Protein AF-A0A7C5MGK4-F1 (afdb_mo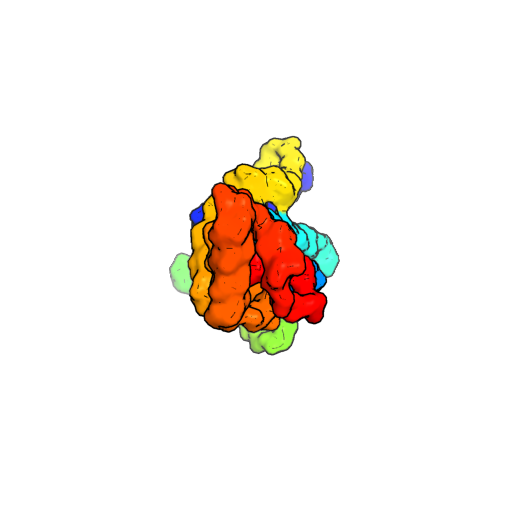nomer_lite)

Sequence (233 aa):
MAVRRGAQTQTEAYWRREFRVHPEDIEAIYDLMLEDGRPRTLAELACQIIARHCRREAQARRPEQGVIYRPREHYAVGQLVIFPALDYAVGEVVGERPGQNPRYGPFTVISVRFEGQEAREFAADLKVPHPLNDSPDEIACEEGEELSPEELCRRYGDAVHEPLRAALLRTPDFVCFGDEWFLRGLLPEVHVGHLNLAEAVIDVAGHPLTTAEILQQVELATESKPGARVFAL

Foldseek 3Di:
DDQQQDFLLLDPCCLQPVDADDVVLVVVVQVVCVVVVFWDFLLRSLLVSSQVLVVLRVVLPDPVQFDEDDLQADDDAQGWYFYVVVVRFIWGFHDKDWDADPVFGIWIWTFTDGVPDGTDIDTHNGPDDDVRNVSCSPPGPPPDDRDDSVRSSVVRVVSSSVSVVVVQVVDPQWDDDDRIIHGPVLAFDDDPVLVVQLVVVCVVVVHDDQLVVSLVRRPTDPVHDPNNSSVND

Secondary structure (DSSP, 8-state):
---PPPPGGGSHHIIIII----HHHHHHHHHHHHHH-S-EEHHHHHHHHHHHHHHHHHHHTSTTS-EEP-TTS---TT-EEEEGGGTTEEEEEEEEEEEEETTTEEEEEEEEEETTSPPEEEEES--S--TTTSSGGGS---S--PPPHHHHHHHHHHHHHHHHHHHHHT-TTEEEETTEEEEGGGSPP--HHHHHHHHHHHHHHTS---HHHHHHHS---TTS-HHHHHHT-

pLDDT: mean 80.41, std 13.76, range [27.7, 94.44]

Radius of gyration: 25.02 Å; chains: 1; bounding box: 56×41×76 Å

Structure (mmCIF, N/CA/C/O backbone):
data_AF-A0A7C5MGK4-F1
#
_entry.id   AF-A0A7C5MGK4-F1
#
loop_
_atom_site.group_PDB
_atom_site.id
_atom_site.type_symbol
_atom_site.label_atom_id
_atom_site.label_alt_id
_atom_site.label_comp_id
_atom_site.label_asym_id
_atom_site.label_entity_id
_atom_site.label_seq_id
_atom_site.pdbx_PDB_ins_code
_atom_site.Cartn_x
_atom_site.Cartn_y
_atom_site.Cartn_z
_atom_site.occupancy
_atom_site.B_iso_or_equiv
_atom_site.auth_seq_id
_atom_site.auth_comp_id
_atom_site.auth_asym_id
_atom_site.auth_atom_id
_atom_site.pdbx_PDB_model_num
ATOM 1 N N . MET A 1 1 ? 28.585 15.695 -19.055 1.00 31.16 1 MET A N 1
ATOM 2 C CA . MET A 1 1 ? 27.498 15.999 -18.102 1.00 31.16 1 MET A CA 1
ATOM 3 C C . MET A 1 1 ? 26.737 14.711 -17.857 1.00 31.16 1 MET A C 1
ATOM 5 O O . MET A 1 1 ? 26.304 14.102 -18.824 1.00 31.16 1 MET A O 1
ATOM 9 N N . ALA A 1 2 ? 26.696 14.230 -16.615 1.00 27.70 2 ALA A N 1
ATOM 10 C CA . ALA A 1 2 ? 25.999 12.994 -16.274 1.00 27.70 2 ALA A CA 1
ATOM 11 C C . ALA A 1 2 ? 24.502 13.299 -16.141 1.00 27.70 2 ALA A C 1
ATOM 13 O O . ALA A 1 2 ? 24.103 14.016 -15.227 1.00 27.70 2 ALA A O 1
ATOM 14 N N . VAL A 1 3 ? 23.696 12.790 -17.071 1.00 30.34 3 VAL A N 1
ATOM 15 C CA . VAL A 1 3 ? 22.234 12.807 -16.965 1.00 30.34 3 VAL A CA 1
ATOM 16 C C . VAL A 1 3 ? 21.871 11.913 -15.779 1.00 30.34 3 VAL A C 1
ATOM 18 O O . VAL A 1 3 ? 22.093 10.701 -15.822 1.00 30.34 3 VAL A O 1
ATOM 21 N N . ARG A 1 4 ? 21.397 12.509 -14.681 1.00 42.53 4 ARG A N 1
ATOM 22 C CA . ARG A 1 4 ? 20.797 11.747 -13.582 1.00 42.53 4 ARG A CA 1
ATOM 23 C C . ARG A 1 4 ? 19.463 11.201 -14.090 1.00 42.53 4 ARG A C 1
ATOM 25 O O . ARG A 1 4 ? 18.664 11.947 -14.639 1.00 42.53 4 ARG A O 1
ATOM 32 N N . ARG A 1 5 ? 19.279 9.887 -13.973 1.00 49.75 5 ARG A N 1
ATOM 33 C CA . ARG A 1 5 ? 18.060 9.173 -14.381 1.00 49.75 5 ARG A CA 1
ATOM 34 C C . ARG A 1 5 ? 16.948 9.547 -13.391 1.00 49.75 5 ARG A C 1
ATOM 36 O O . ARG A 1 5 ? 17.110 9.252 -12.210 1.00 49.75 5 ARG A O 1
ATOM 43 N N . GLY A 1 6 ? 15.863 10.191 -13.824 1.00 57.31 6 GLY A N 1
ATOM 44 C CA . GLY A 1 6 ? 14.777 10.647 -12.933 1.00 57.31 6 GLY A CA 1
ATOM 45 C C . GLY A 1 6 ? 13.916 9.492 -12.410 1.00 57.31 6 GLY A C 1
ATOM 46 O O . GLY A 1 6 ? 13.785 8.491 -13.107 1.00 57.31 6 GLY A O 1
ATOM 47 N N . ALA A 1 7 ? 13.413 9.566 -11.170 1.00 69.06 7 ALA A N 1
ATOM 48 C CA . ALA A 1 7 ? 12.562 8.537 -10.548 1.00 69.06 7 ALA A CA 1
ATOM 49 C C . ALA A 1 7 ? 11.118 8.548 -11.068 1.00 69.06 7 ALA A C 1
ATOM 51 O O . ALA A 1 7 ? 10.497 9.603 -11.138 1.00 69.06 7 ALA A O 1
ATOM 52 N N . GLN A 1 8 ? 10.565 7.385 -11.428 1.00 74.50 8 GLN A N 1
ATOM 53 C CA . GLN A 1 8 ? 9.182 7.246 -11.902 1.00 74.50 8 GLN A CA 1
ATOM 54 C C . GLN A 1 8 ? 8.204 7.702 -10.821 1.00 74.50 8 GLN A C 1
ATOM 56 O O . GLN A 1 8 ? 7.257 8.436 -11.111 1.00 74.50 8 GLN A O 1
ATOM 61 N N . THR A 1 9 ? 8.510 7.385 -9.560 1.00 79.38 9 THR A N 1
ATOM 62 C CA . THR A 1 9 ? 7.786 7.865 -8.373 1.00 79.38 9 THR A CA 1
ATOM 63 C C . THR A 1 9 ? 7.835 9.384 -8.182 1.00 79.38 9 THR A C 1
ATOM 65 O O . THR A 1 9 ? 7.031 9.921 -7.425 1.00 79.38 9 THR A O 1
ATOM 68 N N . GLN A 1 10 ? 8.709 10.108 -8.886 1.00 80.00 10 GLN A N 1
ATOM 69 C CA . GLN A 1 10 ? 8.751 11.577 -8.861 1.00 80.00 10 GLN A CA 1
ATOM 70 C C . GLN A 1 10 ? 7.786 12.208 -9.874 1.00 80.00 10 GLN A C 1
ATOM 72 O O . GLN A 1 10 ? 7.559 13.418 -9.850 1.00 80.00 10 GLN A O 1
ATOM 77 N N . THR A 1 11 ? 7.183 11.405 -10.755 1.00 76.50 11 THR A N 1
ATOM 78 C CA . THR A 1 11 ? 6.275 11.899 -11.791 1.00 76.50 11 THR A CA 1
ATOM 79 C C . THR A 1 11 ? 4.815 11.848 -11.348 1.00 76.50 11 THR A C 1
ATOM 81 O O . THR A 1 11 ? 4.345 10.885 -10.744 1.00 76.50 11 THR A O 1
ATOM 84 N N . GLU A 1 12 ? 4.053 12.876 -11.715 1.00 79.56 12 GLU A N 1
ATOM 85 C CA . GLU A 1 12 ? 2.603 12.901 -11.497 1.00 79.56 12 GLU A CA 1
ATOM 86 C C . GLU A 1 12 ? 1.878 11.808 -12.300 1.00 79.56 12 GLU A C 1
ATOM 88 O O . GLU A 1 12 ? 0.890 11.233 -11.837 1.00 79.56 12 GLU A O 1
ATOM 93 N N . ALA A 1 13 ? 2.371 11.508 -13.508 1.00 78.75 13 ALA A N 1
ATOM 94 C CA . ALA A 1 13 ? 1.785 10.506 -14.393 1.00 78.75 13 ALA A CA 1
ATOM 95 C C . ALA A 1 13 ? 1.752 9.119 -13.740 1.00 78.75 13 ALA A C 1
ATOM 97 O O . ALA A 1 13 ? 0.721 8.444 -13.815 1.00 78.75 13 ALA A O 1
ATOM 98 N N . TYR A 1 14 ? 2.829 8.749 -13.040 1.00 82.31 14 TYR A N 1
ATOM 99 C CA . TYR A 1 14 ? 2.906 7.497 -12.305 1.00 82.31 14 TYR A CA 1
ATOM 100 C C . TYR A 1 14 ? 1.762 7.382 -11.291 1.00 82.31 14 TYR A C 1
ATOM 102 O O . TYR A 1 14 ? 0.913 6.504 -11.418 1.00 82.31 14 TYR A O 1
ATOM 110 N N . TRP A 1 15 ? 1.645 8.330 -10.356 1.00 86.31 15 TRP A N 1
ATOM 111 C CA . TRP A 1 15 ? 0.635 8.269 -9.291 1.00 86.31 15 TRP A CA 1
ATOM 112 C C . TRP A 1 15 ? -0.805 8.418 -9.779 1.00 86.31 15 TRP A C 1
ATOM 114 O O . TRP A 1 15 ? -1.709 7.797 -9.226 1.00 86.31 15 TRP A O 1
ATOM 124 N N . ARG A 1 16 ? -1.048 9.234 -10.813 1.00 81.44 16 ARG A N 1
ATOM 125 C CA . ARG A 1 16 ? -2.416 9.507 -11.284 1.00 81.44 16 ARG A CA 1
ATOM 126 C C . ARG A 1 16 ? -2.941 8.518 -12.315 1.00 81.44 16 ARG A C 1
ATOM 128 O O . ARG A 1 16 ? -4.156 8.390 -12.446 1.00 81.44 16 ARG A O 1
ATOM 135 N N . ARG A 1 17 ? -2.074 7.894 -13.116 1.00 77.12 17 ARG A N 1
ATOM 136 C CA . ARG A 1 17 ? -2.502 7.085 -14.274 1.00 77.12 17 ARG A CA 1
ATOM 137 C C . ARG A 1 17 ? -2.051 5.638 -14.172 1.00 77.12 17 ARG A C 1
ATOM 139 O O . ARG A 1 17 ? -2.848 4.733 -14.437 1.00 77.12 17 ARG A O 1
ATOM 146 N N . GLU A 1 18 ? -0.799 5.429 -13.792 1.00 80.75 18 GLU A N 1
ATOM 147 C CA . GLU A 1 18 ? -0.143 4.121 -13.858 1.00 80.75 18 GLU A CA 1
ATOM 148 C C . GLU A 1 18 ? -0.259 3.344 -12.550 1.00 80.75 18 GLU A C 1
ATOM 150 O O . GLU A 1 18 ? -0.357 2.121 -12.586 1.00 80.75 18 GLU A O 1
ATOM 155 N N . PHE A 1 19 ? -0.333 4.043 -11.415 1.00 85.75 19 PHE A N 1
ATOM 156 C CA . PHE A 1 19 ? -0.383 3.436 -10.096 1.00 85.75 19 PHE A CA 1
ATOM 157 C C . PHE A 1 19 ? -1.551 2.456 -9.980 1.00 85.75 19 PHE A C 1
ATOM 159 O O . PHE A 1 19 ? -2.712 2.753 -10.299 1.00 85.75 19 PHE A O 1
ATOM 166 N N . ARG A 1 20 ? -1.219 1.257 -9.517 1.00 86.06 20 ARG A N 1
ATOM 167 C CA . ARG A 1 20 ? -2.145 0.192 -9.158 1.00 86.06 20 ARG A CA 1
ATOM 168 C C . ARG A 1 20 ? -1.684 -0.365 -7.823 1.00 86.06 20 ARG A C 1
ATOM 170 O O . ARG A 1 20 ? -0.492 -0.424 -7.555 1.00 86.06 20 ARG A O 1
ATOM 177 N N . VAL A 1 21 ? -2.640 -0.766 -6.997 1.00 88.88 21 VAL A N 1
ATOM 178 C CA . VAL A 1 21 ? -2.333 -1.418 -5.725 1.00 88.88 21 VAL A CA 1
ATOM 179 C C . VAL A 1 21 ? -1.967 -2.866 -6.011 1.00 88.88 21 VAL A C 1
ATOM 181 O O . VAL A 1 21 ? -2.780 -3.601 -6.584 1.00 88.88 21 VAL A O 1
ATOM 184 N N . HIS A 1 22 ? -0.759 -3.264 -5.621 1.00 87.81 22 HIS A N 1
ATOM 185 C CA . HIS A 1 22 ? -0.290 -4.639 -5.756 1.00 87.81 22 HIS A CA 1
ATOM 186 C C . HIS A 1 22 ? -0.662 -5.463 -4.511 1.00 87.81 22 HIS A C 1
ATOM 188 O O . HIS A 1 22 ? -0.844 -4.898 -3.432 1.00 87.81 22 HIS A O 1
ATOM 194 N N . PRO A 1 23 ? -0.774 -6.800 -4.613 1.00 87.50 23 PRO A N 1
ATOM 195 C CA . PRO A 1 23 ? -0.999 -7.657 -3.444 1.00 87.50 23 PRO A CA 1
ATOM 196 C C . PRO A 1 23 ? 0.030 -7.431 -2.324 1.00 87.50 23 PRO A C 1
ATOM 198 O O . PRO A 1 23 ? -0.339 -7.346 -1.160 1.00 87.50 23 PRO A O 1
ATOM 201 N N . GLU A 1 24 ? 1.290 -7.201 -2.692 1.00 88.12 24 GLU A N 1
ATOM 202 C CA . GLU A 1 24 ? 2.396 -6.884 -1.775 1.00 88.12 24 GLU A CA 1
ATOM 203 C C . GLU A 1 24 ? 2.185 -5.583 -0.984 1.00 88.12 24 GLU A C 1
ATOM 205 O O . GLU A 1 24 ? 2.724 -5.423 0.111 1.00 88.12 24 GLU A O 1
ATOM 210 N N . ASP A 1 25 ? 1.431 -4.627 -1.539 1.00 91.31 25 ASP A N 1
ATOM 211 C CA . ASP A 1 25 ? 1.065 -3.395 -0.838 1.00 91.31 25 ASP A CA 1
ATOM 212 C C . ASP A 1 25 ? 0.023 -3.689 0.249 1.00 91.31 25 ASP A C 1
ATOM 214 O O . ASP A 1 25 ? 0.101 -3.140 1.347 1.00 91.31 25 ASP A O 1
ATOM 218 N N . ILE A 1 26 ? -0.927 -4.588 -0.031 1.00 93.44 26 ILE A N 1
ATOM 219 C CA . ILE A 1 26 ? -1.939 -5.031 0.937 1.00 93.44 26 ILE A CA 1
ATOM 220 C C . ILE A 1 26 ? -1.301 -5.851 2.058 1.00 93.44 26 ILE A C 1
ATOM 222 O O . ILE A 1 26 ? -1.601 -5.602 3.223 1.00 93.44 26 ILE A O 1
ATOM 226 N N . GLU A 1 27 ? -0.395 -6.771 1.726 1.00 92.56 27 GLU A N 1
ATOM 227 C CA . GLU A 1 27 ? 0.382 -7.533 2.711 1.00 92.56 27 GLU A CA 1
ATOM 228 C C . GLU A 1 27 ? 1.208 -6.601 3.602 1.00 92.56 27 GLU A C 1
ATOM 230 O O . GLU A 1 27 ? 1.144 -6.697 4.823 1.00 92.56 27 GLU A O 1
ATOM 235 N N . ALA A 1 28 ? 1.890 -5.609 3.020 1.00 90.69 28 ALA A N 1
ATOM 236 C CA . ALA A 1 28 ? 2.654 -4.639 3.802 1.00 90.69 28 ALA A CA 1
ATOM 237 C C . ALA A 1 28 ? 1.775 -3.808 4.756 1.00 90.69 28 ALA A C 1
ATOM 239 O O . ALA A 1 28 ? 2.205 -3.480 5.861 1.00 90.69 28 ALA A O 1
ATOM 240 N N . ILE A 1 29 ? 0.554 -3.451 4.343 1.00 93.56 29 ILE A N 1
ATOM 241 C CA . ILE A 1 29 ? -0.411 -2.767 5.216 1.00 93.56 29 ILE A CA 1
ATOM 242 C C . ILE A 1 29 ? -0.899 -3.701 6.326 1.00 93.56 29 ILE A C 1
ATOM 244 O O . ILE A 1 29 ? -1.031 -3.264 7.470 1.00 93.56 29 ILE A O 1
ATOM 248 N N . TYR A 1 30 ? -1.157 -4.967 5.997 1.00 93.19 30 TYR A N 1
ATOM 249 C CA . TYR A 1 30 ? -1.559 -5.981 6.963 1.00 93.19 30 TYR A CA 1
ATOM 250 C C . TYR A 1 30 ? -0.490 -6.149 8.048 1.00 93.19 30 TYR A C 1
ATOM 252 O O . TYR A 1 30 ? -0.791 -5.994 9.231 1.00 93.19 30 TYR A O 1
ATOM 260 N N . ASP A 1 31 ? 0.762 -6.374 7.651 1.00 92.00 31 ASP A N 1
ATOM 261 C CA . ASP A 1 31 ? 1.889 -6.551 8.569 1.00 92.00 31 ASP A CA 1
ATOM 262 C C . ASP A 1 31 ? 2.098 -5.314 9.446 1.00 92.00 31 ASP A C 1
ATOM 264 O O . ASP A 1 31 ? 2.255 -5.434 10.661 1.00 92.00 31 ASP A O 1
ATOM 268 N N . LEU A 1 32 ? 2.003 -4.113 8.864 1.00 90.75 32 LEU A N 1
ATOM 269 C CA . LEU A 1 32 ? 2.097 -2.859 9.612 1.00 90.75 32 LEU A CA 1
ATOM 270 C C . LEU A 1 32 ? 1.048 -2.785 10.731 1.00 90.75 32 LEU A C 1
ATOM 272 O O . LEU A 1 32 ? 1.387 -2.496 11.881 1.00 90.75 32 LEU A O 1
ATOM 276 N N . MET A 1 33 ? -0.220 -3.049 10.400 1.00 91.38 33 MET A N 1
ATOM 277 C CA . MET A 1 33 ? -1.316 -3.033 11.374 1.00 91.38 33 MET A CA 1
ATOM 278 C C . MET A 1 33 ? -1.201 -4.166 12.392 1.00 91.38 33 MET A C 1
ATOM 280 O O . MET A 1 33 ? -1.640 -4.011 13.528 1.00 91.38 33 MET A O 1
ATOM 284 N N . LEU A 1 34 ? -0.622 -5.304 12.015 1.00 89.62 34 LEU A N 1
ATOM 285 C CA . LEU A 1 34 ? -0.371 -6.410 12.930 1.00 89.62 34 LEU A CA 1
ATOM 286 C C . LEU A 1 34 ? 0.696 -6.035 13.967 1.00 89.62 34 LEU A C 1
ATOM 288 O O . LEU A 1 34 ? 0.497 -6.214 15.174 1.00 89.62 34 LEU A O 1
ATOM 292 N N . GLU A 1 35 ? 1.804 -5.455 13.508 1.00 88.81 35 GLU A N 1
ATOM 293 C CA . GLU A 1 35 ? 2.918 -5.018 14.348 1.00 88.81 35 GLU A CA 1
ATOM 294 C C . GLU A 1 35 ? 2.499 -3.910 15.316 1.00 88.81 35 GLU A C 1
ATOM 296 O O . GLU A 1 35 ? 2.681 -4.029 16.534 1.00 88.81 35 GLU A O 1
ATOM 301 N N . ASP A 1 36 ? 1.891 -2.838 14.806 1.00 86.81 36 ASP A N 1
ATOM 302 C CA . ASP A 1 36 ? 1.516 -1.690 15.628 1.00 86.81 36 ASP A CA 1
ATOM 303 C C . ASP A 1 36 ? 0.204 -1.916 16.402 1.00 86.81 36 ASP A C 1
ATOM 305 O O . ASP A 1 36 ? 0.077 -1.464 17.543 1.00 86.81 36 ASP A O 1
ATOM 309 N N . GLY A 1 37 ? -0.713 -2.728 15.863 1.00 85.69 37 GLY A N 1
ATOM 310 C CA . GLY A 1 37 ? -2.054 -2.993 16.384 1.00 85.69 37 GLY A CA 1
ATOM 311 C C . GLY A 1 37 ? -2.862 -1.734 16.686 1.00 85.69 37 GLY A C 1
ATOM 312 O O . GLY A 1 37 ? -3.574 -1.696 17.693 1.00 85.69 37 GLY A O 1
ATOM 313 N N . ARG A 1 38 ? -2.740 -0.702 15.843 1.00 88.38 38 ARG A N 1
ATOM 314 C CA . ARG A 1 38 ? -3.589 0.491 15.895 1.00 88.38 38 ARG A CA 1
ATOM 315 C C . ARG A 1 38 ? -4.295 0.757 14.557 1.00 88.38 38 ARG A C 1
ATOM 317 O O . ARG A 1 38 ? -3.704 0.524 13.504 1.00 88.38 38 ARG A O 1
ATOM 324 N N . PRO A 1 39 ? -5.529 1.290 14.589 1.00 91.31 39 PRO A N 1
ATOM 325 C CA . PRO A 1 39 ? -6.187 1.800 13.394 1.00 91.31 39 PRO A CA 1
ATOM 326 C C . PRO A 1 39 ? -5.341 2.861 12.691 1.00 91.31 39 PRO A C 1
ATOM 328 O O . PRO A 1 39 ? -4.526 3.560 13.309 1.00 91.31 39 PRO A O 1
ATOM 331 N N . ARG A 1 40 ? -5.522 2.954 11.377 1.00 93.38 40 ARG A N 1
ATOM 332 C CA . ARG A 1 40 ? -4.803 3.882 10.502 1.00 93.38 40 ARG A CA 1
ATOM 333 C C . ARG A 1 40 ? -5.769 4.606 9.600 1.00 93.38 40 ARG A C 1
ATOM 335 O O . ARG A 1 40 ? -6.663 3.987 9.032 1.00 93.38 40 ARG A O 1
ATOM 342 N N . THR A 1 41 ? -5.530 5.889 9.386 1.00 93.81 41 THR A N 1
ATOM 343 C CA . THR A 1 41 ? -6.284 6.633 8.378 1.00 93.81 41 THR A CA 1
ATOM 344 C C . THR A 1 41 ? -5.853 6.232 6.970 1.00 93.81 41 THR A C 1
ATOM 346 O O . THR A 1 41 ? -4.699 5.861 6.733 1.00 93.81 41 THR A O 1
ATOM 349 N N . LEU A 1 42 ? -6.757 6.364 5.999 1.00 92.81 42 LEU A N 1
ATOM 350 C CA . LEU A 1 42 ? -6.429 6.116 4.591 1.00 92.81 42 LEU A CA 1
ATOM 351 C C . LEU A 1 42 ? -5.252 6.982 4.098 1.00 92.81 42 LEU A C 1
ATOM 353 O O . LEU A 1 42 ? -4.431 6.506 3.317 1.00 92.81 42 LEU A O 1
ATOM 357 N N . ALA A 1 43 ? -5.136 8.214 4.604 1.00 91.50 43 ALA A N 1
ATOM 358 C CA . ALA A 1 43 ? -4.034 9.121 4.289 1.00 91.50 43 ALA A CA 1
ATOM 359 C C . ALA A 1 43 ? -2.681 8.607 4.805 1.00 91.50 43 ALA A C 1
ATOM 361 O O . ALA A 1 43 ? -1.690 8.618 4.073 1.00 91.50 43 ALA A O 1
ATOM 362 N N . GLU A 1 44 ? -2.631 8.095 6.039 1.00 92.50 44 GLU A N 1
ATOM 363 C CA . GLU A 1 44 ? -1.418 7.471 6.582 1.00 92.50 44 GLU A CA 1
ATOM 364 C C . GLU A 1 44 ? -1.006 6.243 5.764 1.00 92.50 44 GLU A C 1
ATOM 366 O O . GLU A 1 44 ? 0.176 6.076 5.453 1.00 92.50 44 GLU A O 1
ATOM 371 N N . LEU A 1 45 ? -1.971 5.399 5.384 1.00 93.06 45 LEU A N 1
ATOM 372 C CA . LEU A 1 45 ? -1.706 4.216 4.564 1.00 93.06 45 LEU A CA 1
ATOM 373 C C . LEU A 1 45 ? -1.197 4.603 3.172 1.00 93.06 45 LEU A C 1
ATOM 375 O O . LEU A 1 45 ? -0.220 4.027 2.696 1.00 93.06 45 LEU A O 1
ATOM 379 N N . ALA A 1 46 ? -1.789 5.618 2.543 1.00 91.88 46 ALA A N 1
ATOM 380 C CA . ALA A 1 46 ? -1.334 6.120 1.253 1.00 91.88 46 ALA A CA 1
ATOM 381 C C . ALA A 1 46 ? 0.101 6.661 1.318 1.00 91.88 46 ALA A C 1
ATOM 383 O O . ALA A 1 46 ? 0.921 6.300 0.471 1.00 91.88 46 ALA A O 1
ATOM 384 N N . CYS A 1 47 ? 0.450 7.439 2.351 1.00 91.31 47 CYS A N 1
ATOM 385 C CA . CYS A 1 47 ? 1.833 7.880 2.555 1.00 91.31 47 CYS A CA 1
ATOM 386 C C . CYS A 1 47 ? 2.799 6.699 2.715 1.00 91.31 47 CYS A C 1
ATOM 388 O O . CYS A 1 47 ? 3.909 6.737 2.181 1.00 91.31 47 CYS A O 1
ATOM 390 N N . GLN A 1 48 ? 2.393 5.641 3.424 1.00 90.62 48 GLN A N 1
ATOM 391 C CA . GLN A 1 48 ? 3.231 4.453 3.601 1.00 90.62 48 GLN A CA 1
ATOM 392 C C . GLN A 1 48 ? 3.472 3.709 2.288 1.00 90.62 48 GLN A C 1
ATOM 394 O O . GLN A 1 48 ? 4.606 3.307 2.016 1.00 90.62 48 GLN A O 1
ATOM 399 N N . ILE A 1 49 ? 2.441 3.572 1.452 1.00 91.56 49 ILE A N 1
ATOM 400 C CA . ILE A 1 49 ? 2.578 2.985 0.116 1.00 91.56 49 ILE A CA 1
ATOM 401 C C . ILE A 1 49 ? 3.497 3.845 -0.751 1.00 91.56 49 ILE A C 1
ATOM 403 O O . ILE A 1 49 ? 4.449 3.323 -1.331 1.00 91.56 49 ILE A O 1
ATOM 407 N N . ILE A 1 50 ? 3.307 5.165 -0.765 1.00 89.69 50 ILE A N 1
ATOM 408 C CA . ILE A 1 50 ? 4.179 6.078 -1.513 1.00 89.69 50 ILE A CA 1
ATOM 409 C C . ILE A 1 50 ? 5.638 5.905 -1.083 1.00 89.69 50 ILE A C 1
ATOM 411 O O . ILE A 1 50 ? 6.515 5.676 -1.920 1.00 89.69 50 ILE A O 1
ATOM 415 N N . ALA A 1 51 ? 5.903 5.915 0.225 1.00 88.31 51 ALA A N 1
ATOM 416 C CA . ALA A 1 51 ? 7.243 5.712 0.760 1.00 88.31 51 ALA A CA 1
ATOM 417 C C . ALA A 1 51 ? 7.819 4.330 0.412 1.00 88.31 51 ALA A C 1
ATOM 419 O O . ALA A 1 51 ? 9.011 4.220 0.118 1.00 88.31 51 ALA A O 1
ATOM 420 N N . ARG A 1 52 ? 6.999 3.272 0.413 1.00 88.62 52 ARG A N 1
ATOM 421 C CA . ARG A 1 52 ? 7.415 1.916 0.027 1.00 88.62 52 ARG A CA 1
ATOM 422 C C . ARG A 1 52 ? 7.842 1.857 -1.437 1.00 88.62 52 ARG A C 1
ATOM 424 O O . ARG A 1 52 ? 8.927 1.352 -1.715 1.00 88.62 52 ARG A O 1
ATOM 431 N N . HIS A 1 53 ? 7.042 2.405 -2.346 1.00 87.25 53 HIS A N 1
ATOM 432 C CA . HIS A 1 53 ? 7.364 2.450 -3.775 1.00 87.25 53 HIS A CA 1
ATOM 433 C C . HIS A 1 53 ? 8.619 3.291 -4.043 1.00 87.25 53 HIS A C 1
ATOM 435 O O . HIS A 1 53 ? 9.497 2.836 -4.773 1.00 87.25 53 HIS A O 1
ATOM 441 N N . CYS A 1 54 ? 8.782 4.435 -3.364 1.00 85.62 54 CYS A N 1
ATOM 442 C CA . CYS A 1 54 ? 10.009 5.241 -3.441 1.00 85.62 54 CYS A CA 1
ATOM 443 C C . CYS A 1 54 ? 11.240 4.455 -2.967 1.00 85.62 54 CYS A C 1
ATOM 445 O O . CYS A 1 54 ? 12.277 4.460 -3.627 1.00 85.62 54 CYS A O 1
ATOM 447 N N . ARG A 1 55 ? 11.139 3.737 -1.837 1.00 83.62 55 ARG A N 1
ATOM 448 C CA . ARG A 1 55 ? 12.233 2.892 -1.327 1.00 83.62 55 ARG A CA 1
ATOM 449 C C . ARG A 1 55 ? 12.568 1.751 -2.283 1.00 83.62 55 ARG A C 1
ATOM 451 O O . ARG A 1 55 ? 13.749 1.493 -2.497 1.00 83.62 55 ARG A O 1
ATOM 458 N N . ARG A 1 56 ? 11.556 1.085 -2.848 1.00 81.44 56 ARG A N 1
ATOM 459 C CA . ARG A 1 56 ? 11.721 -0.006 -3.821 1.00 81.44 56 ARG A CA 1
ATOM 460 C C . ARG A 1 56 ? 12.450 0.486 -5.067 1.00 81.44 56 ARG A C 1
ATOM 462 O O . ARG A 1 56 ? 13.443 -0.110 -5.470 1.00 81.44 56 ARG A O 1
ATOM 469 N N . GLU A 1 57 ? 12.022 1.618 -5.615 1.00 78.38 57 GLU A N 1
ATOM 470 C CA . GLU A 1 57 ? 12.671 2.229 -6.771 1.00 78.38 57 GLU A CA 1
ATOM 471 C C . GLU A 1 57 ? 14.105 2.691 -6.450 1.00 78.38 57 GLU A C 1
ATOM 473 O O . GLU A 1 57 ? 15.030 2.426 -7.218 1.00 78.38 57 GLU A O 1
ATOM 478 N N . ALA A 1 58 ? 14.329 3.328 -5.298 1.00 76.19 58 ALA A N 1
ATOM 479 C CA . ALA A 1 58 ? 15.663 3.749 -4.875 1.00 76.19 58 ALA A CA 1
ATOM 480 C C . ALA A 1 58 ? 16.616 2.560 -4.659 1.00 76.19 58 ALA A C 1
ATOM 482 O O . ALA A 1 58 ? 17.809 2.671 -4.939 1.00 76.19 58 ALA A O 1
ATOM 483 N N . GLN A 1 59 ? 16.109 1.422 -4.171 1.00 72.56 59 GLN A N 1
ATOM 484 C CA . GLN A 1 59 ? 16.871 0.176 -4.068 1.00 72.56 59 GLN A CA 1
ATOM 485 C C . GLN A 1 59 ? 17.200 -0.388 -5.451 1.00 72.56 59 GLN A C 1
ATOM 487 O O . GLN A 1 59 ? 18.374 -0.646 -5.706 1.00 72.56 59 GLN A O 1
ATOM 492 N N . ALA A 1 60 ? 16.213 -0.469 -6.349 1.00 67.44 60 ALA A N 1
ATOM 493 C CA . ALA A 1 60 ? 16.389 -0.922 -7.730 1.00 67.44 60 ALA A CA 1
ATOM 494 C C . ALA A 1 60 ? 17.433 -0.095 -8.492 1.00 67.44 60 ALA A C 1
ATOM 496 O O . ALA A 1 60 ? 18.239 -0.616 -9.252 1.00 67.44 60 ALA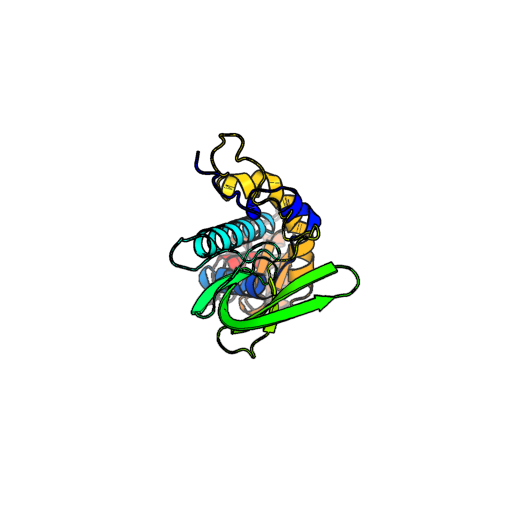 A O 1
ATOM 497 N N . ARG A 1 61 ? 17.468 1.216 -8.257 1.00 64.62 61 ARG A N 1
ATOM 498 C CA . ARG A 1 61 ? 18.425 2.136 -8.890 1.00 64.62 61 ARG A CA 1
ATOM 499 C C . ARG A 1 61 ? 19.842 2.036 -8.350 1.00 64.62 61 ARG A C 1
ATOM 501 O O . ARG A 1 61 ? 20.726 2.724 -8.870 1.00 64.62 61 ARG A O 1
ATOM 508 N N . ARG A 1 62 ? 20.089 1.233 -7.312 1.00 62.84 62 ARG A N 1
ATOM 509 C CA . ARG A 1 62 ? 21.447 1.068 -6.801 1.00 62.84 62 ARG A CA 1
ATOM 510 C C . ARG A 1 62 ? 22.316 0.457 -7.902 1.00 62.84 62 ARG A C 1
ATOM 512 O O . ARG A 1 62 ? 21.924 -0.540 -8.503 1.00 62.84 62 ARG A O 1
ATOM 519 N N . PRO A 1 63 ? 23.515 1.014 -8.144 1.00 54.41 63 PRO A N 1
ATOM 520 C CA . PRO A 1 63 ? 24.393 0.572 -9.229 1.00 54.41 63 PRO A CA 1
ATOM 521 C C . PRO A 1 63 ? 24.803 -0.904 -9.109 1.00 54.41 63 PRO A C 1
ATOM 523 O O . PRO A 1 63 ? 25.220 -1.509 -10.090 1.00 54.41 63 PRO A O 1
ATOM 526 N N . GLU A 1 64 ? 24.658 -1.482 -7.919 1.00 58.53 64 GLU A N 1
ATOM 527 C CA . GLU A 1 64 ? 24.964 -2.875 -7.603 1.00 58.53 64 GLU A CA 1
ATOM 528 C C . GLU A 1 64 ? 23.903 -3.874 -8.114 1.00 58.53 64 GLU A C 1
ATOM 530 O O . GLU A 1 64 ? 24.192 -5.065 -8.166 1.00 58.53 64 GLU A O 1
ATOM 535 N N . GLN A 1 65 ? 22.696 -3.427 -8.502 1.00 58.28 65 GLN A N 1
ATOM 536 C CA . GLN A 1 65 ? 21.574 -4.317 -8.859 1.00 58.28 65 GLN A CA 1
ATOM 537 C C . GLN A 1 65 ? 21.391 -4.570 -10.368 1.00 58.28 65 GLN A C 1
ATOM 539 O O . GLN A 1 65 ? 20.727 -5.535 -10.740 1.00 58.28 65 GLN A O 1
ATOM 544 N N . GLY A 1 66 ? 21.993 -3.761 -11.249 1.00 67.19 66 GLY A N 1
ATOM 545 C CA . GLY A 1 66 ? 21.954 -3.979 -12.703 1.00 67.19 66 GLY A CA 1
ATOM 546 C C . GLY A 1 66 ? 21.603 -2.738 -13.527 1.00 67.19 66 GLY A C 1
ATOM 547 O O . GLY A 1 66 ? 21.551 -1.614 -13.027 1.00 67.19 66 GLY A O 1
ATOM 548 N N . VAL A 1 67 ? 21.388 -2.931 -14.830 1.00 77.88 67 VAL A N 1
ATOM 549 C CA . VAL A 1 67 ? 21.018 -1.862 -15.779 1.00 77.88 67 VAL A CA 1
ATOM 550 C C . VAL A 1 67 ? 19.510 -1.896 -16.034 1.00 77.88 67 VAL A C 1
ATOM 552 O O . VAL A 1 67 ? 18.948 -2.964 -16.210 1.00 77.88 67 VAL A O 1
ATOM 555 N N . ILE A 1 68 ? 18.826 -0.752 -16.078 1.00 79.12 68 ILE A N 1
ATOM 556 C CA . ILE A 1 68 ? 17.387 -0.710 -16.395 1.00 79.12 68 ILE A CA 1
ATOM 557 C C . ILE A 1 68 ? 17.150 -1.163 -17.845 1.00 79.12 68 ILE A C 1
ATOM 559 O O . ILE A 1 68 ? 17.815 -0.676 -18.758 1.00 79.12 68 ILE A O 1
ATOM 563 N N . TYR A 1 69 ? 16.190 -2.067 -18.047 1.00 83.06 69 TYR A N 1
ATOM 564 C CA . TYR A 1 69 ? 15.779 -2.585 -19.346 1.00 83.06 69 TYR A CA 1
ATOM 565 C C . TYR A 1 69 ? 15.118 -1.499 -20.200 1.00 83.06 69 TYR A C 1
ATOM 567 O O . TYR A 1 69 ? 14.104 -0.910 -19.818 1.00 83.06 69 TYR A O 1
ATOM 575 N N . ARG A 1 70 ? 15.650 -1.307 -21.404 1.00 80.50 70 ARG A N 1
ATOM 576 C CA . ARG A 1 70 ? 15.129 -0.459 -22.468 1.00 80.50 70 ARG A CA 1
ATOM 577 C C . ARG A 1 70 ? 15.231 -1.208 -23.790 1.00 80.50 70 ARG A C 1
ATOM 579 O O . ARG A 1 70 ? 16.333 -1.595 -24.173 1.00 80.50 70 ARG A O 1
ATOM 586 N N . PRO A 1 71 ? 14.130 -1.346 -24.543 1.00 83.00 71 PRO A N 1
ATOM 587 C CA . PRO A 1 71 ? 14.159 -2.057 -25.815 1.00 83.00 71 PRO A CA 1
ATOM 588 C C . PRO A 1 71 ? 15.159 -1.526 -26.852 1.00 83.00 71 PRO A C 1
ATOM 590 O O . PRO A 1 71 ? 15.568 -2.279 -27.727 1.00 83.00 71 PRO A O 1
ATOM 593 N N . ARG A 1 72 ? 15.551 -0.244 -26.786 1.00 82.00 72 ARG A N 1
ATOM 594 C CA . ARG A 1 72 ? 16.569 0.350 -27.677 1.00 82.00 72 ARG A CA 1
ATOM 595 C C . ARG A 1 72 ? 18.011 -0.028 -27.330 1.00 82.00 72 ARG A C 1
ATOM 597 O O . ARG A 1 72 ? 18.888 0.157 -28.166 1.00 82.00 72 ARG A O 1
ATOM 604 N N . GLU A 1 73 ? 18.269 -0.436 -26.091 1.00 83.00 73 GLU A N 1
ATOM 605 C CA . GLU A 1 73 ? 19.618 -0.726 -25.607 1.00 83.00 73 GLU A CA 1
ATOM 606 C C . GLU A 1 73 ? 20.022 -2.166 -25.958 1.00 83.00 73 GLU A C 1
ATOM 608 O O . GLU A 1 73 ? 19.181 -3.020 -26.253 1.00 83.00 73 GLU A O 1
ATOM 613 N N . HIS A 1 74 ? 21.331 -2.408 -25.944 1.00 84.19 74 HIS A N 1
ATOM 614 C CA . HIS A 1 74 ? 21.931 -3.719 -26.152 1.00 84.19 74 HIS A CA 1
ATOM 615 C C . HIS A 1 74 ? 22.306 -4.333 -24.800 1.00 84.19 74 HIS A C 1
ATOM 617 O O . HIS A 1 74 ? 22.834 -3.634 -23.931 1.00 84.19 74 HIS A O 1
ATOM 623 N N . TYR A 1 75 ? 22.081 -5.637 -24.643 1.00 86.44 75 TYR A N 1
ATOM 624 C CA . TYR A 1 75 ? 22.383 -6.372 -23.418 1.00 86.44 75 TYR A CA 1
ATOM 625 C C . TYR A 1 75 ? 23.113 -7.663 -23.751 1.00 86.44 75 TYR A C 1
ATOM 627 O O . TYR A 1 75 ? 22.646 -8.421 -24.595 1.00 86.44 75 TYR A O 1
ATOM 635 N N . ALA A 1 76 ? 24.219 -7.917 -23.055 1.00 84.94 76 ALA A N 1
ATOM 636 C CA . ALA A 1 76 ? 25.027 -9.113 -23.259 1.00 84.94 76 ALA A CA 1
ATOM 637 C C . ALA A 1 76 ? 24.624 -10.243 -22.301 1.00 84.94 76 ALA A C 1
ATOM 639 O O . ALA A 1 76 ? 24.141 -10.003 -21.192 1.00 84.94 76 ALA A O 1
ATOM 640 N N . VAL A 1 77 ? 24.887 -11.488 -22.702 1.00 87.56 77 VAL A N 1
ATOM 641 C CA . VAL A 1 77 ? 24.717 -12.669 -21.840 1.00 87.56 77 VAL A CA 1
ATOM 642 C C . VAL A 1 77 ? 25.561 -12.534 -20.562 1.00 87.56 77 VAL A C 1
ATOM 644 O O . VAL A 1 77 ? 26.743 -12.199 -20.621 1.00 87.56 77 VAL A O 1
ATOM 647 N N . GLY A 1 78 ? 24.952 -12.798 -19.404 1.00 83.25 78 GLY A N 1
ATOM 648 C CA . GLY A 1 78 ? 25.529 -12.628 -18.064 1.00 83.25 78 GLY A CA 1
ATOM 649 C C . GLY A 1 78 ? 25.289 -11.250 -17.435 1.00 83.25 78 GLY A C 1
ATOM 650 O O . GLY A 1 78 ? 25.703 -11.010 -16.303 1.00 83.25 78 GLY A O 1
ATOM 651 N N . GLN A 1 79 ? 24.629 -10.326 -18.140 1.00 84.88 79 GLN A N 1
ATOM 652 C CA . GLN A 1 79 ? 24.299 -9.005 -17.609 1.00 84.88 79 GLN A CA 1
ATOM 653 C C . GLN A 1 79 ? 23.025 -9.044 -16.753 1.00 84.88 79 GLN A C 1
ATOM 655 O O . GLN A 1 79 ? 22.024 -9.648 -17.142 1.00 84.88 79 GLN A O 1
ATOM 660 N N . LEU A 1 80 ? 23.047 -8.350 -15.610 1.00 84.31 80 LEU A N 1
ATOM 661 C CA . LEU A 1 80 ? 21.863 -8.109 -14.784 1.00 84.31 80 LEU A CA 1
ATOM 662 C C . LEU A 1 80 ? 21.080 -6.906 -15.309 1.00 84.31 80 LEU A C 1
ATOM 664 O O . LEU A 1 80 ? 21.634 -5.815 -15.498 1.00 84.31 80 LEU A O 1
ATOM 668 N N . VAL A 1 81 ? 19.785 -7.112 -15.523 1.00 84.69 81 VAL A N 1
ATOM 669 C CA . VAL A 1 81 ? 18.873 -6.131 -16.095 1.00 84.69 81 VAL A CA 1
ATOM 670 C C . VAL A 1 81 ? 17.627 -5.999 -15.214 1.00 84.69 81 VAL A C 1
ATOM 672 O O . VAL A 1 81 ? 17.040 -6.994 -14.797 1.00 84.69 81 VAL A O 1
ATOM 675 N N . ILE A 1 82 ? 17.221 -4.765 -14.928 1.00 82.06 82 ILE A N 1
ATOM 676 C CA . ILE A 1 82 ? 16.076 -4.420 -14.075 1.00 82.06 82 ILE A CA 1
ATOM 677 C C . ILE A 1 82 ? 14.889 -4.040 -14.957 1.00 82.06 82 ILE A C 1
ATOM 679 O O . ILE A 1 82 ? 15.033 -3.183 -15.823 1.00 82.06 82 ILE A O 1
ATOM 683 N N . PHE A 1 83 ? 13.708 -4.608 -14.724 1.00 82.62 83 PHE A N 1
ATOM 684 C CA . PHE A 1 83 ? 12.515 -4.388 -15.547 1.00 82.62 83 PHE A CA 1
ATOM 685 C C . PHE A 1 83 ? 11.473 -3.524 -14.814 1.00 82.62 83 PHE A C 1
ATOM 687 O O . PHE A 1 83 ? 10.709 -4.062 -14.014 1.00 82.62 83 PHE A O 1
ATOM 694 N N . PRO A 1 84 ? 11.354 -2.209 -15.102 1.00 72.94 84 PRO A N 1
ATOM 695 C CA . PRO A 1 84 ? 10.390 -1.341 -14.412 1.00 72.94 84 PRO A CA 1
ATOM 696 C C . PRO A 1 84 ? 8.936 -1.755 -14.656 1.00 72.94 84 PRO A C 1
ATOM 698 O O . PRO A 1 84 ? 8.118 -1.727 -13.747 1.00 72.94 84 PRO A O 1
ATOM 701 N N . ALA A 1 85 ? 8.633 -2.221 -15.872 1.00 73.31 85 ALA A N 1
ATOM 702 C CA . ALA A 1 85 ? 7.309 -2.722 -16.243 1.00 73.31 85 ALA A CA 1
ATOM 703 C C . ALA A 1 85 ? 6.921 -4.040 -15.542 1.00 73.31 85 ALA A C 1
ATOM 705 O O . ALA A 1 85 ? 5.781 -4.480 -15.661 1.00 73.31 85 ALA A O 1
ATOM 706 N N . LEU A 1 86 ? 7.870 -4.684 -14.856 1.00 74.12 86 LEU A N 1
ATOM 707 C CA . LEU A 1 86 ? 7.680 -5.907 -14.081 1.00 74.12 86 LEU A CA 1
ATOM 708 C C . LEU A 1 86 ? 8.048 -5.652 -12.612 1.00 74.12 86 LEU A C 1
ATOM 710 O O . LEU A 1 86 ? 8.819 -6.411 -12.036 1.00 74.12 86 LEU A O 1
ATOM 714 N N . ASP A 1 87 ? 7.563 -4.549 -12.035 1.00 68.06 87 ASP A N 1
ATOM 715 C CA . ASP A 1 87 ? 7.768 -4.207 -10.618 1.00 68.06 87 ASP A CA 1
ATOM 716 C C . ASP A 1 87 ? 9.246 -4.138 -10.186 1.00 68.06 87 ASP A C 1
ATOM 718 O O . ASP A 1 87 ? 9.604 -4.480 -9.061 1.00 68.06 87 ASP A O 1
ATOM 722 N N . TYR A 1 88 ? 10.123 -3.663 -11.078 1.00 73.44 88 TYR A N 1
ATOM 723 C CA . TYR A 1 88 ? 11.577 -3.614 -10.866 1.00 73.44 88 TYR A CA 1
ATOM 724 C C . TYR A 1 88 ? 12.230 -4.992 -10.666 1.00 73.44 88 TYR A C 1
ATOM 726 O O . TYR A 1 88 ? 13.291 -5.092 -10.050 1.00 73.44 88 TYR A O 1
ATOM 734 N N . ALA A 1 89 ? 11.645 -6.054 -11.229 1.00 77.62 89 ALA A N 1
ATOM 735 C CA . ALA A 1 89 ? 12.246 -7.382 -11.216 1.00 77.62 89 ALA A CA 1
ATOM 736 C C . ALA A 1 89 ? 13.658 -7.365 -11.827 1.00 77.62 89 ALA A C 1
ATOM 738 O O . ALA A 1 89 ? 13.872 -6.835 -12.922 1.00 77.62 89 ALA A O 1
ATOM 739 N N . VAL A 1 90 ? 14.608 -7.979 -11.121 1.00 82.50 90 VAL A N 1
ATOM 740 C CA . VAL A 1 90 ? 15.987 -8.172 -11.582 1.00 82.50 90 VAL A CA 1
ATOM 741 C C . VAL A 1 90 ? 16.074 -9.515 -12.298 1.00 82.50 90 VAL A C 1
ATOM 743 O O . VAL A 1 90 ? 15.681 -10.546 -11.750 1.00 82.50 90 VAL A O 1
ATOM 746 N N . GLY A 1 91 ? 16.587 -9.510 -13.523 1.00 84.75 91 GLY A N 1
ATOM 747 C CA . GLY A 1 91 ? 16.805 -10.715 -14.310 1.00 84.75 91 GLY A CA 1
ATOM 748 C C . GLY A 1 91 ? 18.194 -10.748 -14.938 1.00 84.75 91 GLY A C 1
ATOM 749 O O . GLY A 1 91 ? 18.774 -9.714 -15.258 1.00 84.75 91 GLY A O 1
ATOM 750 N N . GLU A 1 92 ? 18.728 -11.949 -15.127 1.00 87.81 92 GLU A N 1
ATOM 751 C CA . GLU A 1 92 ? 20.008 -12.183 -15.798 1.00 87.81 92 GLU A CA 1
ATOM 752 C C . GLU A 1 92 ? 19.769 -12.576 -17.259 1.00 87.81 92 GLU A C 1
ATOM 754 O O . GLU A 1 92 ? 18.966 -13.469 -17.547 1.00 87.81 92 GLU A O 1
ATOM 759 N N . VAL A 1 93 ? 20.479 -11.944 -18.193 1.00 90.06 93 VAL A N 1
ATOM 760 C CA . VAL A 1 93 ? 20.440 -12.335 -19.608 1.00 90.06 93 VAL A CA 1
ATOM 761 C C . VAL A 1 93 ? 21.148 -13.678 -19.777 1.00 90.06 93 VAL A C 1
ATOM 763 O O . VAL A 1 93 ? 22.358 -13.778 -19.614 1.00 90.06 93 VAL A O 1
ATOM 766 N N . VAL A 1 94 ? 20.404 -14.721 -20.133 1.00 90.06 94 VAL A N 1
ATOM 767 C CA . VAL A 1 94 ? 20.920 -16.087 -20.334 1.00 90.06 94 VAL A CA 1
ATOM 768 C C . VAL A 1 94 ? 21.114 -16.447 -21.807 1.00 90.06 94 VAL A C 1
ATOM 770 O O . VAL A 1 94 ? 21.716 -17.473 -22.116 1.00 90.06 94 VAL A O 1
ATOM 773 N N . GLY A 1 95 ? 20.624 -15.618 -22.726 1.00 86.94 95 GLY A N 1
ATOM 774 C CA . GLY A 1 95 ? 20.801 -15.830 -24.157 1.00 86.94 95 GLY A CA 1
ATOM 775 C C . GLY A 1 95 ? 20.443 -14.598 -24.970 1.00 86.94 95 GLY A C 1
ATOM 776 O O . GLY A 1 95 ? 19.676 -13.750 -24.524 1.00 86.94 95 GLY A O 1
ATOM 777 N N . GLU A 1 96 ? 20.982 -14.528 -26.179 1.00 90.88 96 GLU A N 1
ATOM 778 C CA . GLU A 1 96 ? 20.629 -13.532 -27.183 1.00 90.88 96 GLU A CA 1
ATOM 779 C C . GLU A 1 96 ? 20.478 -14.222 -28.542 1.00 90.88 96 GLU A C 1
ATOM 781 O O . GLU A 1 96 ? 21.205 -15.165 -28.867 1.00 90.88 96 GLU A O 1
ATOM 786 N N . ARG A 1 97 ? 19.505 -13.787 -29.341 1.00 88.88 97 ARG A N 1
ATOM 787 C CA . ARG A 1 97 ? 19.294 -14.278 -30.705 1.00 88.88 97 ARG A CA 1
ATOM 788 C C . ARG A 1 97 ? 18.855 -13.142 -31.624 1.00 88.88 97 ARG A C 1
ATOM 790 O O . ARG A 1 97 ? 18.099 -12.274 -31.193 1.00 88.88 97 ARG A O 1
ATOM 797 N N . PRO A 1 98 ? 19.261 -13.141 -32.903 1.00 84.94 98 PRO A N 1
ATOM 798 C CA . PRO A 1 98 ? 18.780 -12.145 -33.847 1.00 84.94 98 PRO A CA 1
ATOM 799 C C . PRO A 1 98 ? 17.282 -12.344 -34.117 1.00 84.94 98 PRO A C 1
ATOM 801 O O . PRO A 1 98 ? 16.823 -13.439 -34.452 1.00 84.94 98 PRO A O 1
ATOM 804 N N . GLY A 1 99 ? 16.520 -11.267 -33.972 1.00 80.81 99 GLY A N 1
ATOM 805 C CA . GLY A 1 99 ? 15.124 -11.146 -34.362 1.00 80.81 99 GLY A CA 1
ATOM 806 C C . GLY A 1 99 ? 14.999 -10.367 -35.668 1.00 80.81 99 GLY A C 1
ATOM 807 O O . GLY A 1 99 ? 15.679 -9.367 -35.900 1.00 80.81 99 GLY A O 1
ATOM 808 N N . GLN A 1 100 ? 14.105 -10.810 -36.547 1.00 75.94 100 GLN A N 1
ATOM 809 C CA . GLN A 1 100 ? 13.781 -10.062 -37.754 1.00 75.94 100 GLN A CA 1
ATOM 810 C C . GLN A 1 100 ? 12.273 -9.955 -37.887 1.00 75.94 100 GLN A C 1
ATOM 812 O O . GLN A 1 100 ? 11.568 -10.960 -37.954 1.00 75.94 100 GLN A O 1
ATOM 817 N N . ASN A 1 101 ? 11.774 -8.722 -37.921 1.00 75.44 101 ASN A N 1
ATOM 818 C CA . ASN A 1 101 ? 10.368 -8.460 -38.177 1.00 75.44 101 ASN A CA 1
ATOM 819 C C . ASN A 1 101 ? 10.249 -7.625 -39.461 1.00 75.44 101 ASN A C 1
ATOM 821 O O . ASN A 1 101 ? 10.847 -6.549 -39.526 1.00 75.44 101 ASN A O 1
ATOM 825 N N . PRO A 1 102 ? 9.458 -8.061 -40.460 1.00 70.75 102 PRO A N 1
ATOM 826 C CA . PRO A 1 102 ? 9.238 -7.314 -41.702 1.00 70.75 102 PRO A CA 1
ATOM 827 C C . PRO A 1 102 ? 8.788 -5.860 -41.494 1.00 70.75 102 PRO A C 1
ATOM 829 O O . PRO A 1 102 ? 9.025 -5.016 -42.351 1.00 70.75 102 PRO A O 1
ATOM 832 N N . ARG A 1 103 ? 8.147 -5.563 -40.356 1.00 67.81 103 ARG A N 1
ATOM 833 C CA . ARG A 1 103 ? 7.619 -4.241 -40.002 1.00 67.81 103 ARG A CA 1
ATOM 834 C C . ARG A 1 103 ? 8.587 -3.375 -39.188 1.00 67.81 103 ARG A C 1
ATOM 836 O O . ARG A 1 103 ? 8.474 -2.156 -39.246 1.00 67.81 103 ARG A O 1
ATOM 843 N N . TYR A 1 104 ? 9.507 -3.979 -38.434 1.00 64.19 104 TYR A N 1
ATOM 844 C CA . TYR A 1 104 ? 10.358 -3.272 -37.459 1.00 64.19 104 TYR A CA 1
ATOM 845 C C . TYR A 1 104 ? 11.862 -3.363 -37.761 1.00 64.19 104 TYR A C 1
ATOM 847 O O . TYR A 1 104 ? 12.657 -2.679 -37.122 1.00 64.19 104 TYR A O 1
ATOM 855 N N . GLY A 1 105 ? 12.256 -4.155 -38.762 1.00 74.19 105 GLY A N 1
ATOM 856 C CA . GLY A 1 105 ? 13.652 -4.353 -39.143 1.00 74.19 105 GLY A CA 1
ATOM 857 C C . GLY A 1 105 ? 14.369 -5.405 -38.283 1.00 74.19 105 GLY A C 1
ATOM 858 O O . GLY A 1 105 ? 13.710 -6.231 -37.642 1.00 74.19 105 GLY A O 1
ATOM 859 N N . PRO A 1 106 ? 15.714 -5.434 -38.321 1.00 80.56 106 PRO A N 1
ATOM 860 C CA . PRO A 1 106 ? 16.516 -6.290 -37.454 1.00 80.56 106 PRO A CA 1
ATOM 861 C C . PRO A 1 106 ? 16.528 -5.740 -36.022 1.00 80.56 106 PRO A C 1
ATOM 863 O O . PRO A 1 106 ? 16.710 -4.538 -35.824 1.00 80.56 106 PRO A O 1
ATOM 866 N N . PHE A 1 107 ? 16.354 -6.626 -35.050 1.00 85.75 107 PHE A N 1
ATOM 867 C CA . PHE A 1 107 ? 16.457 -6.356 -33.615 1.00 85.75 107 PHE A CA 1
ATOM 868 C C . PHE A 1 107 ? 17.055 -7.588 -32.924 1.00 85.75 107 PHE A C 1
ATOM 870 O O . PHE A 1 107 ? 17.202 -8.641 -33.545 1.00 85.75 107 PHE A O 1
ATOM 877 N N . THR A 1 108 ? 17.401 -7.482 -31.652 1.00 85.19 108 THR A N 1
ATOM 878 C CA . THR A 1 108 ? 17.918 -8.602 -30.859 1.00 85.19 108 THR A CA 1
ATOM 879 C C . THR A 1 108 ? 16.814 -9.098 -29.932 1.00 85.19 108 THR A C 1
ATOM 881 O O . THR A 1 108 ? 16.016 -8.318 -29.430 1.00 85.19 108 THR A O 1
ATOM 884 N N . VAL A 1 109 ? 16.711 -10.402 -29.711 1.00 87.88 109 VAL A N 1
ATOM 885 C CA . VAL A 1 109 ? 15.845 -10.983 -28.680 1.00 87.88 109 VAL A CA 1
ATOM 886 C C . VAL A 1 109 ? 16.749 -11.514 -27.585 1.00 87.88 109 VAL A C 1
ATOM 888 O O . VAL A 1 109 ? 17.567 -12.394 -27.846 1.00 87.88 109 VAL A O 1
ATOM 891 N N . ILE A 1 110 ? 16.608 -10.980 -26.379 1.00 89.44 110 ILE A N 1
ATOM 892 C CA . ILE A 1 110 ? 17.316 -11.449 -25.193 1.00 89.44 110 ILE A CA 1
ATOM 893 C C . ILE A 1 110 ? 16.407 -12.380 -24.393 1.00 89.44 110 ILE A C 1
ATOM 895 O O . ILE A 1 110 ? 15.226 -12.099 -24.194 1.00 89.44 110 ILE A O 1
ATOM 899 N N . SER A 1 111 ? 16.957 -13.488 -23.921 1.00 88.94 111 SER A N 1
ATOM 900 C CA . SER A 1 111 ? 16.298 -14.387 -22.979 1.00 88.94 111 SER A CA 1
ATOM 901 C C . SER A 1 111 ? 16.768 -14.028 -21.581 1.00 88.94 111 SER A C 1
ATOM 903 O O . SER A 1 111 ? 17.962 -14.099 -21.299 1.00 88.94 111 SER A O 1
ATOM 905 N N . VAL A 1 112 ? 15.845 -13.645 -20.705 1.00 89.31 112 VAL A N 1
ATOM 906 C CA . VAL A 1 112 ? 16.141 -13.189 -19.346 1.00 89.31 112 VAL A CA 1
ATOM 907 C C . VAL A 1 112 ? 15.537 -14.142 -18.332 1.00 89.31 112 VAL A C 1
ATOM 909 O O . VAL A 1 112 ? 14.341 -14.435 -18.363 1.00 89.31 112 VAL A O 1
ATOM 912 N N . ARG A 1 113 ? 16.380 -14.625 -17.422 1.00 86.88 113 ARG A N 1
ATOM 913 C CA . ARG A 1 113 ? 16.001 -15.495 -16.313 1.00 86.88 113 ARG A CA 1
ATOM 914 C C . ARG A 1 113 ? 15.793 -14.658 -15.056 1.00 86.88 113 ARG A C 1
ATOM 916 O O . ARG A 1 113 ? 16.717 -13.986 -14.606 1.00 86.88 113 ARG A O 1
ATOM 923 N N . PHE A 1 114 ? 14.597 -14.747 -14.487 1.00 85.56 114 PHE A N 1
ATOM 924 C CA . PHE A 1 114 ? 14.271 -14.179 -13.179 1.00 85.56 114 PHE A CA 1
ATOM 925 C C . PHE A 1 114 ? 14.428 -15.244 -12.091 1.00 85.56 114 PHE A C 1
ATOM 927 O O . PHE A 1 114 ? 14.356 -16.445 -12.371 1.00 85.56 114 PHE A O 1
ATOM 934 N N . GLU A 1 115 ? 14.643 -14.817 -10.850 1.00 76.25 115 GLU A N 1
ATOM 935 C CA . GLU A 1 115 ? 14.775 -15.728 -9.713 1.00 76.25 115 GLU A CA 1
ATOM 936 C C . GLU A 1 115 ? 13.502 -16.586 -9.557 1.00 76.25 115 GLU A C 1
ATOM 938 O O . GLU A 1 115 ? 12.398 -16.073 -9.393 1.00 76.25 115 GLU A O 1
ATOM 943 N N . GLY A 1 116 ? 13.647 -17.911 -9.691 1.00 68.31 116 GLY A N 1
ATOM 944 C CA . GLY A 1 116 ? 12.544 -18.870 -9.549 1.00 68.31 116 GLY A CA 1
ATOM 945 C C . GLY A 1 116 ? 11.555 -18.967 -10.723 1.00 68.31 116 GLY A C 1
ATOM 946 O O . GLY A 1 116 ? 10.542 -19.649 -10.579 1.00 68.31 116 GLY A O 1
ATOM 947 N N . GLN A 1 117 ? 11.814 -18.332 -11.876 1.00 77.06 117 GLN A N 1
ATOM 948 C CA . GLN A 1 117 ? 10.926 -18.388 -13.052 1.00 77.06 117 GLN A CA 1
ATOM 949 C C . GLN A 1 117 ? 11.626 -18.898 -14.320 1.00 77.06 117 GLN A C 1
ATOM 951 O O . GLN A 1 117 ? 12.850 -18.835 -14.451 1.00 77.06 117 GLN A O 1
ATOM 956 N N . GLU A 1 118 ? 10.834 -19.390 -15.281 1.00 76.44 118 GLU A N 1
ATOM 957 C CA . GLU A 1 118 ? 11.327 -19.702 -16.627 1.00 76.44 118 GLU A CA 1
ATOM 958 C C . GLU A 1 118 ? 11.850 -18.445 -17.332 1.00 76.44 118 GLU A C 1
ATOM 960 O O . GLU A 1 118 ? 11.381 -17.326 -17.098 1.00 76.44 118 GLU A O 1
ATOM 965 N N . ALA A 1 119 ? 12.837 -18.637 -18.210 1.00 83.31 119 ALA A N 1
ATOM 966 C CA . ALA A 1 119 ? 13.410 -17.546 -18.980 1.00 83.31 119 ALA A CA 1
ATOM 967 C C . ALA A 1 119 ? 12.346 -16.927 -19.900 1.00 83.31 119 ALA A C 1
ATOM 969 O O . ALA A 1 119 ? 11.696 -17.629 -20.675 1.00 83.31 119 ALA A O 1
ATOM 970 N N . ARG A 1 120 ? 12.184 -15.604 -19.826 1.00 87.88 120 ARG A N 1
ATOM 971 C CA . ARG A 1 120 ? 11.273 -14.838 -20.684 1.00 87.88 120 ARG A CA 1
ATOM 972 C C . ARG A 1 120 ? 12.058 -14.112 -21.766 1.00 87.88 120 ARG A C 1
ATOM 974 O O . ARG A 1 120 ? 13.171 -13.652 -21.528 1.00 87.88 120 ARG A O 1
ATOM 981 N N . GLU A 1 121 ? 11.470 -14.002 -22.950 1.00 88.50 121 GLU A N 1
ATOM 982 C CA . GLU A 1 121 ? 12.087 -13.311 -24.081 1.00 88.50 121 GLU A CA 1
ATOM 983 C C . GLU A 1 121 ? 11.678 -11.833 -24.124 1.00 88.50 121 GLU A C 1
ATOM 985 O O . GLU A 1 121 ? 10.501 -11.491 -24.004 1.00 88.50 121 GLU A O 1
ATOM 990 N N . PHE A 1 122 ? 12.657 -10.963 -24.347 1.00 87.56 122 PHE A N 1
ATOM 991 C CA . PHE A 1 122 ? 12.502 -9.516 -24.440 1.00 87.56 122 PHE A CA 1
ATOM 992 C C . PHE A 1 122 ? 13.235 -8.983 -25.677 1.00 87.56 122 PHE A C 1
ATOM 994 O O . PHE A 1 122 ? 14.200 -9.582 -26.142 1.00 87.56 122 PHE A O 1
ATOM 1001 N N . ALA A 1 123 ? 12.776 -7.866 -26.241 1.00 86.94 123 ALA A N 1
ATOM 1002 C CA . ALA A 1 123 ? 13.369 -7.275 -27.441 1.00 86.94 123 ALA A CA 1
ATOM 1003 C C . ALA A 1 123 ? 14.416 -6.207 -27.083 1.00 86.94 123 ALA A C 1
ATOM 1005 O O . ALA A 1 123 ? 14.093 -5.230 -26.424 1.00 86.94 123 ALA A O 1
ATOM 1006 N N . ALA A 1 124 ? 15.637 -6.361 -27.575 1.00 83.94 124 ALA A N 1
ATOM 1007 C CA . ALA A 1 124 ? 16.755 -5.428 -27.483 1.00 83.94 124 ALA A CA 1
ATOM 1008 C C . ALA A 1 124 ? 17.117 -4.875 -28.877 1.00 83.94 124 ALA A C 1
ATOM 1010 O O . ALA A 1 124 ? 16.650 -5.386 -29.899 1.00 83.94 124 ALA A O 1
ATOM 1011 N N . ASP A 1 125 ? 17.943 -3.829 -28.944 1.00 82.81 125 ASP A N 1
ATOM 1012 C CA . ASP A 1 125 ? 18.352 -3.172 -30.201 1.00 82.81 125 ASP A CA 1
ATOM 1013 C C . ASP A 1 125 ? 17.181 -2.699 -31.098 1.00 82.81 125 ASP A C 1
ATOM 1015 O O . ASP A 1 125 ? 17.302 -2.571 -32.323 1.00 82.81 125 ASP A O 1
ATOM 1019 N N . LEU A 1 126 ? 16.011 -2.433 -30.508 1.00 80.25 126 LEU A N 1
ATOM 1020 C CA . LEU A 1 126 ? 14.821 -2.013 -31.237 1.00 80.25 126 LEU A CA 1
ATOM 1021 C C . LEU A 1 126 ? 14.953 -0.546 -31.672 1.00 80.25 126 LEU A C 1
ATOM 1023 O O . LEU A 1 126 ? 14.928 0.373 -30.855 1.00 80.25 126 LEU A O 1
ATOM 1027 N N . LYS A 1 127 ? 15.036 -0.318 -32.987 1.00 73.44 127 LYS A N 1
ATOM 1028 C CA . LYS A 1 127 ? 15.166 1.029 -33.586 1.00 73.44 127 LYS A CA 1
ATOM 1029 C C . LYS A 1 127 ? 13.862 1.828 -33.631 1.00 73.44 127 LYS A C 1
ATOM 1031 O O . LYS A 1 127 ? 13.878 3.012 -33.957 1.00 73.44 127 LYS A O 1
ATOM 1036 N N . VAL A 1 128 ? 12.733 1.175 -33.377 1.00 71.88 128 VAL A N 1
ATOM 1037 C CA . VAL A 1 128 ? 11.407 1.799 -33.420 1.00 71.88 128 VAL A CA 1
ATOM 1038 C C . VAL A 1 128 ? 11.115 2.461 -32.070 1.00 71.88 128 VAL A C 1
ATOM 1040 O O . VAL A 1 128 ? 11.453 1.877 -31.037 1.00 71.88 128 VAL A O 1
ATOM 1043 N N . PRO A 1 129 ? 10.491 3.656 -32.047 1.00 68.88 129 PRO A N 1
ATOM 1044 C CA . PRO A 1 129 ? 10.057 4.277 -30.800 1.00 68.88 129 PRO A CA 1
ATOM 1045 C C . PRO A 1 129 ? 9.143 3.324 -30.023 1.00 68.88 129 PRO A C 1
ATOM 1047 O O . PRO A 1 129 ? 8.224 2.721 -30.582 1.00 68.88 129 PRO A O 1
ATOM 1050 N N . HIS A 1 130 ? 9.437 3.157 -28.738 1.00 67.94 130 HIS A N 1
ATOM 1051 C CA . HIS A 1 130 ? 8.728 2.248 -27.846 1.00 67.94 130 HIS A CA 1
ATOM 1052 C C . HIS A 1 130 ? 8.391 3.012 -26.563 1.00 67.94 130 HIS A C 1
ATOM 1054 O O . HIS A 1 130 ? 9.275 3.695 -26.053 1.00 67.94 130 HIS A O 1
ATOM 1060 N N . PRO A 1 131 ? 7.191 2.856 -25.974 1.00 65.12 131 PRO A N 1
ATOM 1061 C CA . PRO A 1 131 ? 6.817 3.571 -24.749 1.00 65.12 131 PRO A CA 1
ATOM 1062 C C . PRO A 1 131 ? 7.799 3.388 -23.582 1.00 65.12 131 PRO A C 1
ATOM 1064 O O . PRO A 1 131 ? 7.973 4.296 -22.790 1.00 65.12 131 PRO A O 1
ATOM 1067 N N . LEU A 1 132 ? 8.477 2.234 -23.506 1.00 66.00 132 LEU A N 1
ATOM 1068 C CA . LEU A 1 132 ? 9.546 1.960 -22.524 1.00 66.00 132 LEU A CA 1
ATOM 1069 C C . LEU A 1 132 ? 10.896 2.636 -22.839 1.00 66.00 132 LEU A C 1
ATOM 1071 O O . LEU A 1 132 ? 11.743 2.751 -21.960 1.00 66.00 132 LEU A O 1
ATOM 1075 N N . ASN A 1 133 ? 11.121 3.048 -24.090 1.00 62.47 133 ASN A N 1
ATOM 1076 C CA . ASN A 1 133 ? 12.262 3.889 -24.469 1.00 62.47 133 ASN A CA 1
ATOM 1077 C C . ASN A 1 133 ? 11.998 5.357 -24.117 1.00 62.47 133 ASN A C 1
ATOM 1079 O O . ASN A 1 133 ? 12.937 6.059 -23.759 1.00 62.47 133 ASN A O 1
ATOM 1083 N N . ASP A 1 134 ? 10.730 5.770 -24.211 1.00 55.00 134 ASP A N 1
ATOM 1084 C CA . ASP A 1 134 ? 10.235 7.109 -23.877 1.00 55.00 134 ASP A CA 1
ATOM 1085 C C . ASP A 1 134 ? 9.727 7.198 -22.426 1.00 55.00 134 ASP A C 1
ATOM 1087 O O . ASP A 1 134 ? 9.158 8.218 -22.029 1.00 55.00 134 ASP A O 1
ATOM 1091 N N . SER A 1 135 ? 9.905 6.132 -21.629 1.00 48.66 135 SER A N 1
ATOM 1092 C CA . SER A 1 135 ? 9.587 6.158 -20.203 1.00 48.66 135 SER A CA 1
ATOM 1093 C C . SER A 1 135 ? 10.300 7.360 -19.578 1.00 48.66 135 SER A C 1
ATOM 1095 O O . SER A 1 135 ? 11.470 7.593 -19.894 1.00 48.66 135 SER A O 1
ATOM 1097 N N . PRO A 1 136 ? 9.624 8.127 -18.704 1.00 48.53 136 PRO A N 1
ATOM 1098 C CA . PRO A 1 136 ? 10.033 9.464 -18.259 1.00 48.53 136 PRO A CA 1
ATOM 1099 C C . PRO A 1 136 ? 11.310 9.509 -17.393 1.00 48.53 136 PRO A C 1
ATOM 1101 O O . PRO A 1 136 ? 11.547 10.486 -16.692 1.00 48.53 136 PRO A O 1
ATOM 1104 N N . ASP A 1 137 ? 12.172 8.495 -17.468 1.00 46.19 137 ASP A N 1
ATOM 1105 C CA . ASP A 1 137 ? 13.519 8.493 -16.898 1.00 46.19 137 ASP A CA 1
ATOM 1106 C C . ASP A 1 137 ? 14.445 9.532 -17.568 1.00 46.19 137 ASP A C 1
ATOM 1108 O O . ASP A 1 137 ? 15.460 9.908 -16.978 1.00 46.19 137 ASP A O 1
ATOM 1112 N N . GLU A 1 138 ? 14.121 9.968 -18.799 1.00 40.03 138 GLU A N 1
ATOM 1113 C CA . GLU A 1 138 ? 14.848 10.997 -19.569 1.00 40.03 138 GLU A CA 1
ATOM 1114 C C . GLU A 1 138 ? 14.214 12.396 -19.492 1.00 40.03 138 GLU A C 1
ATOM 1116 O O . GLU A 1 138 ? 14.598 13.289 -20.250 1.00 40.03 138 GLU A O 1
ATOM 1121 N N . ILE A 1 139 ? 13.280 12.642 -18.567 1.00 39.47 139 ILE A N 1
ATOM 1122 C CA . ILE A 1 139 ? 12.977 14.031 -18.217 1.00 39.47 139 ILE A CA 1
ATOM 1123 C C . ILE A 1 139 ? 14.181 14.535 -17.431 1.00 39.47 139 ILE A C 1
ATOM 1125 O O . ILE A 1 139 ? 14.527 13.984 -16.385 1.00 39.47 139 ILE A O 1
ATOM 1129 N N . ALA A 1 140 ? 14.844 15.553 -17.982 1.00 35.56 140 ALA A N 1
ATOM 1130 C CA . ALA A 1 140 ? 15.844 16.331 -17.280 1.00 35.56 140 ALA A CA 1
ATOM 1131 C C . ALA A 1 140 ? 15.354 16.559 -15.849 1.00 35.56 140 ALA A C 1
ATOM 1133 O O . ALA A 1 140 ? 14.306 17.170 -15.652 1.00 35.56 140 ALA A O 1
ATOM 1134 N N . CYS A 1 141 ? 16.088 16.052 -14.856 1.00 35.28 141 CYS A N 1
ATOM 1135 C CA . CYS A 1 141 ? 15.983 16.598 -13.515 1.00 35.28 141 CYS A CA 1
ATOM 1136 C C . CYS A 1 141 ? 16.151 18.112 -13.691 1.00 35.28 141 CYS A C 1
ATOM 1138 O O . CYS A 1 141 ? 17.249 18.552 -14.040 1.00 35.28 141 CYS A O 1
ATOM 1140 N N . GLU A 1 142 ? 15.068 18.883 -13.567 1.00 35.34 142 GLU A N 1
ATOM 1141 C CA . GLU A 1 142 ? 15.079 20.345 -13.611 1.00 35.34 142 GLU A CA 1
ATOM 1142 C C . GLU A 1 142 ? 15.826 20.856 -12.379 1.00 35.34 142 GLU A C 1
ATOM 1144 O O . GLU A 1 142 ? 15.200 21.388 -11.481 1.00 35.34 142 GLU A O 1
ATOM 1149 N N . GLU A 1 143 ? 17.132 20.595 -12.262 1.00 36.84 143 GLU A N 1
ATOM 1150 C CA . GLU A 1 143 ? 18.039 21.057 -11.195 1.00 36.84 143 GLU A CA 1
ATOM 1151 C C . GLU A 1 143 ? 17.511 20.929 -9.744 1.00 36.84 143 GLU A C 1
ATOM 1153 O O . GLU A 1 143 ? 18.099 21.473 -8.813 1.00 36.84 143 GLU A O 1
ATOM 1158 N N . GLY A 1 144 ? 16.434 20.173 -9.536 1.00 43.72 144 GLY A N 1
ATOM 1159 C CA . GLY A 1 144 ? 15.655 20.129 -8.312 1.00 43.72 144 GLY A CA 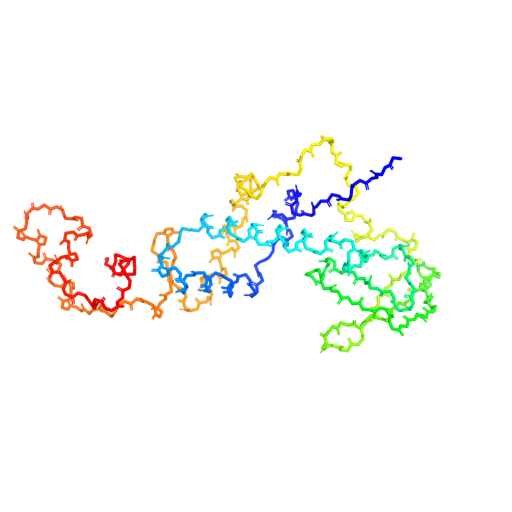1
ATOM 1160 C C . GLY A 1 144 ? 15.946 18.860 -7.538 1.00 43.72 144 GLY A C 1
ATOM 1161 O O . GLY A 1 144 ? 16.072 17.779 -8.117 1.00 43.72 144 GLY A O 1
ATOM 1162 N N . GLU A 1 145 ? 16.072 19.010 -6.222 1.00 58.38 145 GLU A N 1
ATOM 1163 C CA . GLU A 1 145 ? 16.065 17.906 -5.267 1.00 58.38 145 GLU A CA 1
ATOM 1164 C C . GLU A 1 145 ? 14.920 16.932 -5.581 1.00 58.38 145 GLU A C 1
ATOM 1166 O O . GLU A 1 145 ? 13.783 17.346 -5.815 1.00 58.38 145 GLU A O 1
ATOM 1171 N N . GLU A 1 146 ? 15.231 15.631 -5.610 1.00 68.12 146 GLU A N 1
ATOM 1172 C CA . GLU A 1 146 ? 14.198 14.595 -5.599 1.00 68.12 146 GLU A CA 1
ATOM 1173 C C . GLU A 1 146 ? 13.294 14.849 -4.391 1.00 68.12 146 GLU A C 1
ATOM 1175 O O . GLU A 1 146 ? 13.786 15.025 -3.274 1.00 68.12 146 GLU A O 1
ATOM 1180 N N . LEU A 1 147 ? 11.980 14.890 -4.618 1.00 77.94 147 LEU A N 1
ATOM 1181 C CA . LEU A 1 147 ? 11.027 15.176 -3.556 1.00 77.94 147 LEU A CA 1
ATOM 1182 C C . LEU A 1 147 ? 11.089 14.065 -2.521 1.00 77.94 147 LEU A C 1
ATOM 1184 O O . LEU A 1 147 ? 11.159 12.876 -2.868 1.00 77.94 147 LEU A O 1
ATOM 1188 N N . SER A 1 148 ? 11.010 14.450 -1.252 1.00 81.88 148 SER A N 1
ATOM 1189 C CA . SER A 1 148 ? 10.944 13.467 -0.184 1.00 81.88 148 SER A CA 1
ATOM 1190 C C . SER A 1 148 ? 9.629 12.673 -0.269 1.00 81.88 148 SER A C 1
ATOM 1192 O O . SER A 1 148 ? 8.625 13.169 -0.796 1.00 81.88 148 SER A O 1
ATOM 1194 N N . PRO A 1 149 ? 9.574 11.440 0.264 1.00 82.50 149 PRO A N 1
ATOM 1195 C CA . PRO A 1 149 ? 8.329 10.678 0.337 1.00 82.50 149 PRO A CA 1
ATOM 1196 C C . PRO A 1 149 ? 7.186 11.446 1.017 1.00 82.50 149 PRO A C 1
ATOM 1198 O O . PRO A 1 149 ? 6.026 11.292 0.635 1.00 82.50 149 PRO A O 1
ATOM 1201 N N . GLU A 1 150 ? 7.497 12.305 1.991 1.00 83.06 150 GLU A N 1
ATOM 1202 C CA . GLU A 1 150 ? 6.512 13.162 2.656 1.00 83.06 150 GLU A CA 1
ATOM 1203 C C . GLU A 1 150 ? 5.942 14.228 1.709 1.00 83.06 150 GLU A C 1
ATOM 1205 O O . GLU A 1 150 ? 4.743 14.516 1.733 1.00 83.06 150 GLU A O 1
ATOM 1210 N N . GLU A 1 151 ? 6.781 14.811 0.853 1.00 84.50 151 GLU A N 1
ATOM 1211 C CA . GLU A 1 151 ? 6.358 15.781 -0.158 1.00 84.50 151 GLU A CA 1
ATOM 1212 C C . GLU A 1 151 ? 5.545 15.124 -1.270 1.00 84.50 151 GLU A C 1
ATOM 1214 O O . GLU A 1 151 ? 4.517 15.670 -1.680 1.00 84.50 151 GLU A O 1
ATOM 1219 N N . LEU A 1 152 ? 5.954 13.933 -1.714 1.00 86.25 152 LEU A N 1
ATOM 1220 C CA . LEU A 1 152 ? 5.184 13.127 -2.658 1.00 86.25 152 LEU A CA 1
ATOM 1221 C C . LEU A 1 152 ? 3.829 12.738 -2.073 1.00 86.25 152 LEU A C 1
ATOM 1223 O O . LEU A 1 152 ? 2.822 12.862 -2.767 1.00 86.25 152 LEU A O 1
ATOM 1227 N N . CYS A 1 153 ? 3.769 12.359 -0.793 1.00 87.38 153 CYS A N 1
ATOM 1228 C CA . CYS A 1 153 ? 2.491 12.087 -0.146 1.00 87.38 153 CYS A CA 1
ATOM 1229 C C . CYS A 1 153 ? 1.588 13.323 -0.122 1.00 87.38 153 CYS A C 1
ATOM 1231 O O . CYS A 1 153 ? 0.413 13.236 -0.468 1.00 87.38 153 CYS A O 1
ATOM 1233 N N . ARG A 1 154 ? 2.131 14.504 0.194 1.00 86.19 154 ARG A N 1
ATOM 1234 C CA . ARG A 1 154 ? 1.343 15.745 0.196 1.00 86.19 154 ARG A CA 1
ATOM 1235 C C . ARG A 1 154 ? 0.794 16.104 -1.188 1.00 86.19 154 ARG A C 1
ATOM 1237 O O . ARG A 1 154 ? -0.273 16.697 -1.278 1.00 86.19 154 ARG A O 1
ATOM 1244 N N . ARG A 1 155 ? 1.531 15.791 -2.257 1.00 86.12 155 ARG A N 1
ATOM 1245 C CA . ARG A 1 155 ? 1.140 16.124 -3.637 1.00 86.12 155 ARG A CA 1
ATOM 1246 C C . ARG A 1 155 ? 0.224 15.081 -4.274 1.00 86.12 155 ARG A C 1
ATOM 1248 O O . ARG A 1 155 ? -0.652 15.448 -5.054 1.00 86.12 155 ARG A O 1
ATOM 1255 N N . TYR A 1 156 ? 0.444 13.802 -3.976 1.00 87.00 156 TYR A N 1
ATOM 1256 C CA . TYR A 1 156 ? -0.154 12.683 -4.708 1.00 87.00 156 TYR A CA 1
ATOM 1257 C C . TYR A 1 156 ? -0.923 11.687 -3.831 1.00 87.00 156 TYR A C 1
ATOM 1259 O O . TYR A 1 156 ? -1.520 10.762 -4.377 1.00 87.00 156 TYR A O 1
ATOM 1267 N N . GLY A 1 157 ? -0.971 11.875 -2.508 1.00 85.19 157 GLY A N 1
ATOM 1268 C CA . GLY A 1 157 ? -1.698 11.000 -1.580 1.00 85.19 157 GLY A CA 1
ATOM 1269 C C . GLY A 1 157 ? -3.158 10.794 -1.985 1.00 85.19 157 GLY A C 1
ATOM 1270 O O . GLY A 1 157 ? -3.610 9.656 -2.094 1.00 85.19 157 GLY A O 1
ATOM 1271 N N . ASP A 1 158 ? -3.847 11.871 -2.369 1.00 87.81 158 ASP A N 1
ATOM 1272 C CA . ASP A 1 158 ? -5.245 11.812 -2.813 1.00 87.81 158 ASP A CA 1
ATOM 1273 C C . ASP A 1 158 ? -5.455 10.924 -4.049 1.00 87.81 158 ASP A C 1
ATOM 1275 O O . ASP A 1 158 ? -6.490 10.274 -4.181 1.00 87.81 158 ASP A O 1
ATOM 1279 N N . ALA A 1 159 ? -4.471 10.850 -4.954 1.00 86.88 159 ALA A N 1
ATOM 1280 C CA . ALA A 1 159 ? -4.552 9.980 -6.128 1.00 86.88 159 ALA A CA 1
ATOM 1281 C C . ALA A 1 159 ? -4.450 8.490 -5.755 1.00 86.88 159 ALA A C 1
ATOM 1283 O O . ALA A 1 159 ? -4.993 7.638 -6.457 1.00 86.88 159 ALA A O 1
ATOM 1284 N N . VAL A 1 160 ? -3.787 8.183 -4.636 1.00 89.38 160 VAL A N 1
ATOM 1285 C CA . VAL A 1 160 ? -3.623 6.826 -4.099 1.00 89.38 160 VAL A CA 1
ATOM 1286 C C . VAL A 1 160 ? -4.822 6.409 -3.239 1.00 89.38 160 VAL A C 1
ATOM 1288 O O . VAL A 1 160 ? -5.105 5.216 -3.145 1.00 89.38 160 VAL A O 1
ATOM 1291 N N . HIS A 1 161 ? -5.571 7.356 -2.660 1.00 90.88 161 HIS A N 1
ATOM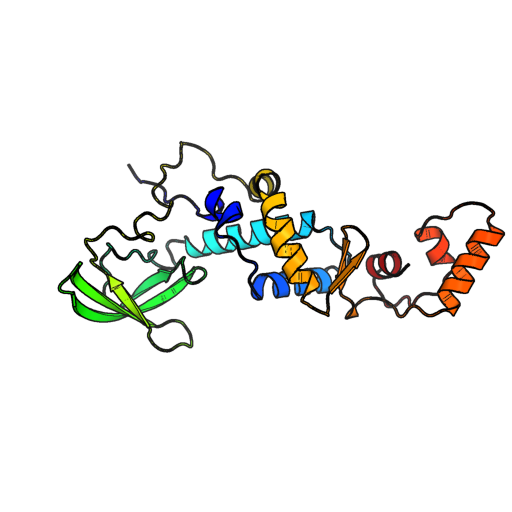 1292 C CA . HIS A 1 161 ? -6.695 7.071 -1.758 1.00 90.88 161 HIS A CA 1
ATOM 1293 C C . HIS A 1 161 ? -7.759 6.162 -2.379 1.00 90.88 161 HIS A C 1
ATOM 1295 O O . HIS A 1 161 ? -8.084 5.130 -1.802 1.00 90.88 161 HIS A O 1
ATOM 1301 N N . GLU A 1 162 ? -8.298 6.522 -3.544 1.00 89.75 162 GLU A N 1
ATOM 1302 C CA . GLU A 1 162 ? -9.359 5.750 -4.207 1.00 89.75 162 GLU A CA 1
ATOM 1303 C C . GLU A 1 162 ? -8.943 4.314 -4.569 1.00 89.75 162 GLU A C 1
ATOM 1305 O O . GLU A 1 162 ? -9.620 3.370 -4.144 1.00 89.75 162 GLU A O 1
ATOM 1310 N N . PRO A 1 163 ? -7.828 4.085 -5.296 1.00 90.88 163 PRO A N 1
ATOM 1311 C CA . PRO A 1 163 ? -7.401 2.726 -5.608 1.00 90.88 163 PRO A CA 1
ATOM 1312 C C . PRO A 1 163 ? -7.055 1.925 -4.346 1.00 90.88 163 PRO A C 1
ATOM 1314 O O . PRO A 1 163 ? -7.341 0.726 -4.300 1.00 90.88 163 PRO A O 1
ATOM 1317 N N . LEU A 1 164 ? -6.512 2.569 -3.306 1.00 92.50 164 LEU A N 1
ATOM 1318 C CA . LEU A 1 164 ? -6.215 1.923 -2.029 1.00 92.50 164 LEU A CA 1
ATOM 1319 C C . LEU A 1 164 ? -7.480 1.533 -1.259 1.00 92.50 164 LEU A C 1
ATOM 1321 O O . LEU A 1 164 ? -7.609 0.382 -0.847 1.00 92.50 164 LEU A O 1
ATOM 1325 N N . ARG A 1 165 ? -8.447 2.445 -1.129 1.00 92.62 165 ARG A N 1
ATOM 1326 C CA . ARG A 1 165 ? -9.753 2.183 -0.507 1.00 92.62 165 ARG A CA 1
ATOM 1327 C C . ARG A 1 165 ? -10.457 1.026 -1.207 1.00 92.62 165 ARG A C 1
ATOM 1329 O O . ARG A 1 165 ? -10.936 0.109 -0.544 1.00 92.62 165 ARG A O 1
ATOM 1336 N N . ALA A 1 166 ? -10.486 1.037 -2.539 1.00 91.81 166 ALA A N 1
ATOM 1337 C CA . ALA A 1 166 ? -11.089 -0.036 -3.321 1.00 91.81 166 ALA A CA 1
ATOM 1338 C C . ALA A 1 166 ? -10.385 -1.383 -3.096 1.00 91.81 166 ALA A C 1
ATOM 1340 O O . ALA A 1 166 ? -11.051 -2.412 -3.007 1.00 91.81 166 ALA A O 1
ATOM 1341 N N . ALA A 1 167 ? -9.055 -1.394 -2.986 1.00 92.38 167 ALA A N 1
ATOM 1342 C CA . ALA A 1 167 ? -8.302 -2.614 -2.725 1.00 92.38 167 ALA A CA 1
ATOM 1343 C C . ALA A 1 167 ? -8.550 -3.161 -1.309 1.00 92.38 167 ALA A C 1
ATOM 1345 O O . ALA A 1 167 ? -8.793 -4.359 -1.175 1.00 92.38 167 ALA A O 1
ATOM 1346 N N . LEU A 1 168 ? -8.573 -2.297 -0.287 1.00 92.31 168 LEU A N 1
ATOM 1347 C CA . LEU A 1 168 ? -8.856 -2.682 1.101 1.00 92.31 168 LEU A CA 1
ATOM 1348 C C . LEU A 1 168 ? -10.290 -3.203 1.276 1.00 92.31 168 LEU A C 1
ATOM 1350 O O . LEU A 1 168 ? -10.480 -4.225 1.924 1.00 92.31 168 LEU A O 1
ATOM 1354 N N . LEU A 1 169 ? -11.289 -2.581 0.635 1.00 91.75 169 LEU A N 1
ATOM 1355 C CA . LEU A 1 169 ? -12.690 -3.036 0.681 1.00 91.75 169 LEU A CA 1
ATOM 1356 C C . LEU A 1 169 ? -12.901 -4.449 0.123 1.00 91.75 169 LEU A C 1
ATOM 1358 O O . LEU A 1 169 ? -13.836 -5.138 0.527 1.00 91.75 169 LEU A O 1
ATOM 1362 N N . ARG A 1 170 ? -12.076 -4.879 -0.837 1.00 92.31 170 ARG A N 1
ATOM 1363 C CA . ARG A 1 170 ? -12.171 -6.232 -1.408 1.00 92.31 170 ARG A CA 1
ATOM 1364 C C . ARG A 1 170 ? -11.560 -7.300 -0.505 1.00 92.31 170 ARG A C 1
ATOM 1366 O O . ARG A 1 170 ? -11.818 -8.479 -0.735 1.00 92.31 170 ARG A O 1
ATOM 1373 N N . THR A 1 171 ? -10.745 -6.909 0.469 1.00 91.12 171 THR A N 1
ATOM 1374 C CA . THR A 1 171 ? -10.028 -7.837 1.339 1.00 91.12 171 THR A CA 1
ATOM 1375 C C . THR A 1 171 ? -10.804 -8.002 2.651 1.00 91.12 171 THR A C 1
ATOM 1377 O O . THR A 1 171 ? -10.935 -7.038 3.404 1.00 91.12 171 THR A O 1
ATOM 1380 N N . PRO A 1 172 ? -11.328 -9.204 2.960 1.00 88.88 172 PRO A N 1
ATOM 1381 C CA . PRO A 1 172 ? -12.277 -9.411 4.063 1.00 88.88 172 PRO A CA 1
ATOM 1382 C C . PRO A 1 172 ? -11.675 -9.205 5.463 1.00 88.88 172 PRO A C 1
ATOM 1384 O O . PRO A 1 172 ? -12.414 -8.989 6.432 1.00 88.88 172 PRO A O 1
ATOM 1387 N N . ASP A 1 173 ? -10.347 -9.262 5.557 1.00 91.75 173 ASP A N 1
ATOM 1388 C CA . ASP A 1 173 ? -9.596 -9.108 6.802 1.00 91.75 173 ASP A CA 1
ATOM 1389 C C . ASP A 1 173 ? -9.547 -7.658 7.287 1.00 91.75 173 ASP A C 1
ATOM 1391 O O . ASP A 1 173 ? -9.317 -7.419 8.472 1.00 91.75 173 ASP A O 1
ATOM 1395 N N . PHE A 1 174 ? -9.806 -6.691 6.403 1.00 93.06 174 PHE A N 1
ATOM 1396 C CA . PHE A 1 174 ? -9.854 -5.280 6.760 1.00 93.06 174 PHE A CA 1
ATOM 1397 C C . PHE A 1 174 ? -11.281 -4.834 7.079 1.00 93.06 174 PHE A C 1
ATOM 1399 O O . PHE A 1 174 ? -12.268 -5.263 6.478 1.00 93.06 174 PHE A O 1
ATOM 1406 N N . VAL A 1 175 ? -11.382 -3.929 8.042 1.00 92.44 175 VAL A N 1
ATOM 1407 C CA . VAL A 1 175 ? -12.609 -3.230 8.422 1.00 92.44 175 VAL A CA 1
ATOM 1408 C C . VAL A 1 175 ? -12.346 -1.735 8.431 1.00 92.44 175 VAL A C 1
ATOM 1410 O O . VAL A 1 175 ? -11.232 -1.302 8.724 1.00 92.44 175 VAL A O 1
ATOM 1413 N N . CYS A 1 176 ? -13.373 -0.949 8.121 1.00 92.25 176 CYS A N 1
ATOM 1414 C CA . CYS A 1 176 ? -13.294 0.503 8.152 1.00 92.25 176 CYS A CA 1
ATOM 1415 C C . CYS A 1 176 ? -14.386 1.108 9.032 1.00 92.25 176 CYS A C 1
ATOM 1417 O O . CYS A 1 176 ? -15.531 0.649 9.015 1.00 92.25 176 CYS A O 1
ATOM 1419 N N . PHE A 1 177 ? -14.037 2.183 9.730 1.00 87.81 177 PHE A N 1
ATOM 1420 C CA . PHE A 1 177 ? -14.965 3.061 10.429 1.00 87.81 177 PHE A CA 1
ATOM 1421 C C . PHE A 1 177 ? -14.572 4.511 10.126 1.00 87.81 177 PHE A C 1
ATOM 1423 O O . PHE A 1 177 ? -13.467 4.948 10.442 1.00 87.81 177 PHE A O 1
ATOM 1430 N N . GLY A 1 178 ? -15.446 5.246 9.433 1.00 87.00 178 GLY A N 1
ATOM 1431 C CA . GLY A 1 178 ? -15.098 6.559 8.885 1.00 87.00 178 GLY A CA 1
ATOM 1432 C C . GLY A 1 178 ? -13.935 6.473 7.887 1.00 87.00 178 GLY A C 1
ATOM 1433 O O . GLY A 1 178 ? -14.038 5.787 6.867 1.00 87.00 178 GLY A O 1
ATOM 1434 N N . ASP A 1 179 ? -12.838 7.166 8.194 1.00 88.50 179 ASP A N 1
ATOM 1435 C CA . ASP A 1 179 ? -11.598 7.152 7.403 1.00 88.50 179 ASP A CA 1
ATOM 1436 C C . ASP A 1 179 ? -10.508 6.243 7.983 1.00 88.50 179 ASP A C 1
ATOM 1438 O O . ASP A 1 179 ? -9.420 6.136 7.405 1.00 88.50 179 ASP A O 1
ATOM 1442 N N . GLU A 1 180 ? -10.795 5.578 9.101 1.00 91.88 180 GLU A N 1
ATOM 1443 C CA . GLU A 1 180 ? -9.879 4.662 9.761 1.00 91.88 180 GLU A CA 1
ATOM 1444 C C . GLU A 1 180 ? -10.105 3.219 9.312 1.00 91.88 180 GLU A C 1
ATOM 1446 O O . GLU A 1 180 ? -11.232 2.756 9.122 1.00 91.88 180 GLU A O 1
ATOM 1451 N N . TRP A 1 181 ? -8.996 2.506 9.164 1.00 94.44 181 TRP A N 1
ATOM 1452 C CA . TRP A 1 181 ? -8.903 1.126 8.724 1.00 94.44 181 TRP A CA 1
ATOM 1453 C C . TRP A 1 181 ? -8.171 0.299 9.769 1.00 94.44 181 TRP A C 1
ATOM 1455 O O . TRP A 1 181 ? -7.173 0.749 10.339 1.00 94.44 181 TRP A O 1
ATOM 1465 N N . PHE A 1 182 ? -8.650 -0.921 9.997 1.00 94.12 182 PHE A N 1
ATOM 1466 C CA . PHE A 1 182 ? -8.035 -1.850 10.935 1.00 94.12 182 PHE A CA 1
ATOM 1467 C C . PHE A 1 182 ? -8.252 -3.316 10.542 1.00 94.12 182 PHE A C 1
ATOM 1469 O O . PHE A 1 182 ? -9.013 -3.619 9.620 1.00 94.12 182 PHE A O 1
ATOM 1476 N N . LEU A 1 183 ? -7.574 -4.228 11.242 1.00 93.44 183 LEU A N 1
ATOM 1477 C CA . LEU A 1 183 ? -7.692 -5.668 11.030 1.00 93.44 183 LEU A CA 1
ATOM 1478 C C . LEU A 1 183 ? -8.829 -6.255 11.862 1.00 93.44 183 LEU A C 1
ATOM 1480 O O . LEU A 1 183 ? -8.830 -6.175 13.091 1.00 93.44 183 LEU A O 1
ATOM 1484 N N . ARG A 1 184 ? -9.758 -6.935 11.187 1.00 90.19 184 ARG A N 1
ATOM 1485 C CA . ARG A 1 184 ? -10.886 -7.643 11.802 1.00 90.19 184 ARG A CA 1
ATOM 1486 C C . ARG A 1 184 ? -10.422 -8.657 12.841 1.00 90.19 184 ARG A C 1
ATOM 1488 O O . ARG A 1 184 ? -11.010 -8.736 13.911 1.00 90.19 184 ARG A O 1
ATOM 1495 N N . GLY A 1 185 ? -9.370 -9.413 12.527 1.00 87.38 185 GLY A N 1
ATOM 1496 C CA . GLY A 1 185 ? -8.838 -10.458 13.405 1.00 87.38 185 GLY A CA 1
ATOM 1497 C C . GLY A 1 185 ? -8.207 -9.939 14.701 1.00 87.38 185 GLY A C 1
ATOM 1498 O O . GLY A 1 185 ? -7.960 -10.731 15.602 1.00 87.38 185 GLY A O 1
ATOM 1499 N N . LEU A 1 186 ? -7.953 -8.629 14.806 1.00 87.31 186 LEU A N 1
ATOM 1500 C CA . LEU A 1 186 ? -7.406 -7.992 16.006 1.00 87.31 186 LEU A CA 1
ATOM 1501 C C . LEU A 1 186 ? -8.464 -7.271 16.843 1.00 87.31 186 LEU A C 1
ATOM 1503 O O . LEU A 1 186 ? -8.124 -6.701 17.882 1.00 87.31 186 LEU A O 1
ATOM 1507 N N . LEU A 1 187 ? -9.722 -7.251 16.396 1.00 87.69 187 LEU A N 1
ATOM 1508 C CA . LEU A 1 187 ? -10.790 -6.630 17.163 1.00 87.69 187 LEU A CA 1
ATOM 1509 C C . LEU A 1 187 ? -11.259 -7.548 18.294 1.00 87.69 187 LEU A C 1
ATOM 1511 O O . LEU A 1 187 ? -11.453 -8.745 18.064 1.00 87.69 187 LEU A O 1
ATOM 1515 N N . PRO A 1 188 ? -11.480 -6.999 19.502 1.00 84.81 188 PRO A N 1
ATOM 1516 C CA . PRO A 1 188 ? -12.132 -7.744 20.564 1.00 84.81 188 PRO A CA 1
ATOM 1517 C C . PRO A 1 188 ? -13.557 -8.114 20.146 1.00 84.81 188 PRO A C 1
ATOM 1519 O O . PRO A 1 188 ? -14.220 -7.389 19.403 1.00 84.81 188 PRO A O 1
ATOM 1522 N N . GLU A 1 189 ? -14.048 -9.236 20.661 1.00 82.50 189 GLU A N 1
ATOM 1523 C CA . GLU A 1 189 ? -15.430 -9.636 20.437 1.00 82.50 189 GLU A CA 1
ATOM 1524 C C . GLU A 1 189 ? -16.385 -8.660 21.140 1.00 82.50 189 GLU A C 1
ATOM 1526 O O . GLU A 1 189 ? -16.318 -8.449 22.355 1.00 82.50 189 GLU A O 1
ATOM 1531 N N . VAL A 1 190 ? -17.294 -8.061 20.368 1.00 83.31 190 VAL A N 1
ATOM 1532 C CA . VAL A 1 190 ? -18.333 -7.165 20.879 1.00 83.31 190 VAL A CA 1
ATOM 1533 C C . VAL A 1 190 ? -19.689 -7.843 20.723 1.00 83.31 190 VAL A C 1
ATOM 1535 O O . VAL A 1 190 ? -20.115 -8.154 19.614 1.00 83.31 190 VAL A O 1
ATOM 1538 N N . HIS A 1 191 ? -20.387 -8.057 21.838 1.00 85.00 191 HIS A N 1
ATOM 1539 C CA . HIS A 1 191 ? -21.732 -8.625 21.861 1.00 85.00 191 HIS A CA 1
ATOM 1540 C C . HIS A 1 191 ? -22.753 -7.632 22.429 1.00 85.00 191 HIS A C 1
ATOM 1542 O O . HIS A 1 191 ? -22.391 -6.646 23.073 1.00 85.00 191 HIS A O 1
ATOM 1548 N N . VAL A 1 192 ? -24.044 -7.949 22.296 1.00 87.38 192 VAL A N 1
ATOM 1549 C CA . VAL A 1 192 ? -25.162 -7.093 22.745 1.00 87.38 192 VAL A CA 1
ATOM 1550 C C . VAL A 1 192 ? -25.064 -6.651 24.213 1.00 87.38 192 VAL A C 1
ATOM 1552 O O . VAL A 1 192 ? -25.465 -5.546 24.548 1.00 87.38 192 VAL A O 1
ATOM 1555 N N . GLY A 1 193 ? -24.464 -7.462 25.093 1.00 85.00 193 GLY A N 1
ATOM 1556 C CA . GLY A 1 193 ? -24.231 -7.071 26.488 1.00 85.00 193 GLY A CA 1
ATOM 1557 C C . GLY A 1 193 ? -23.332 -5.837 26.652 1.00 85.00 193 GLY A C 1
ATOM 1558 O O . GLY A 1 193 ? -23.596 -5.018 27.524 1.00 85.00 193 GLY A O 1
ATOM 1559 N N . HIS A 1 194 ? -22.321 -5.661 25.793 1.00 87.75 194 HIS A N 1
ATOM 1560 C CA . HIS A 1 194 ? -21.440 -4.492 25.818 1.00 87.75 194 HIS A CA 1
ATOM 1561 C C . HIS A 1 194 ? -22.180 -3.240 25.349 1.00 87.75 194 HIS A C 1
ATOM 1563 O O . HIS A 1 194 ? -22.021 -2.182 25.950 1.00 87.75 194 HIS A O 1
ATOM 1569 N N . LEU A 1 195 ? -23.033 -3.382 24.328 1.00 86.62 195 LEU A N 1
ATOM 1570 C CA . LEU A 1 195 ? -23.898 -2.306 23.850 1.00 86.62 195 LEU A CA 1
ATOM 1571 C C . LEU A 1 195 ? -24.858 -1.844 24.951 1.00 86.62 195 LEU A C 1
ATOM 1573 O O . LEU A 1 195 ? -24.889 -0.663 25.276 1.00 86.62 195 LEU A O 1
ATOM 1577 N N . ASN A 1 196 ? -25.570 -2.779 25.584 1.00 89.62 196 ASN A N 1
ATOM 1578 C CA . ASN A 1 196 ? -26.508 -2.461 26.662 1.00 89.62 196 ASN A CA 1
ATOM 1579 C C . ASN A 1 196 ? -25.811 -1.777 27.847 1.00 89.62 196 ASN A C 1
ATOM 1581 O O . ASN A 1 196 ? -26.383 -0.897 28.486 1.00 89.62 196 ASN A O 1
ATOM 1585 N N . LEU A 1 197 ? -24.579 -2.190 28.158 1.00 87.56 197 LEU A N 1
ATOM 1586 C CA . LEU A 1 197 ? -23.796 -1.579 29.225 1.00 87.56 197 LEU A CA 1
ATOM 1587 C C . LEU A 1 197 ? -23.356 -0.160 28.848 1.00 87.56 197 LEU A C 1
ATOM 1589 O O . LEU A 1 197 ? -23.472 0.740 29.673 1.00 87.56 197 LEU A O 1
ATOM 1593 N N . ALA A 1 198 ? -22.918 0.059 27.606 1.00 88.56 198 ALA A N 1
ATOM 1594 C CA . ALA A 1 198 ? -22.593 1.391 27.105 1.00 88.56 198 ALA A CA 1
ATOM 1595 C C . ALA A 1 198 ? -23.815 2.327 27.142 1.00 88.56 198 ALA A C 1
ATOM 1597 O O . ALA A 1 198 ? -23.706 3.440 27.652 1.00 88.56 198 ALA A O 1
ATOM 1598 N N . GLU A 1 199 ? -24.981 1.862 26.681 1.00 89.12 199 GLU A N 1
ATOM 1599 C CA . GLU A 1 199 ? -26.243 2.612 26.745 1.00 89.12 199 GLU A CA 1
ATOM 1600 C C . GLU A 1 199 ? -26.610 2.970 28.189 1.00 89.12 199 GLU A C 1
ATOM 1602 O O . GLU A 1 199 ? -26.838 4.139 28.493 1.00 89.12 199 GLU A O 1
ATOM 1607 N N . ALA A 1 200 ? -26.570 1.998 29.107 1.00 91.19 200 ALA A N 1
ATOM 1608 C CA . ALA A 1 200 ? -26.877 2.234 30.516 1.00 91.19 200 ALA A CA 1
ATOM 1609 C C . ALA A 1 200 ? -25.930 3.259 31.161 1.00 91.19 200 ALA A C 1
ATOM 1611 O O . ALA A 1 200 ? -26.360 4.095 31.954 1.00 91.19 200 ALA A O 1
ATOM 1612 N N . VAL A 1 201 ? -24.639 3.213 30.825 1.00 90.38 201 VAL A N 1
ATOM 1613 C CA . VAL A 1 201 ? -23.634 4.148 31.349 1.00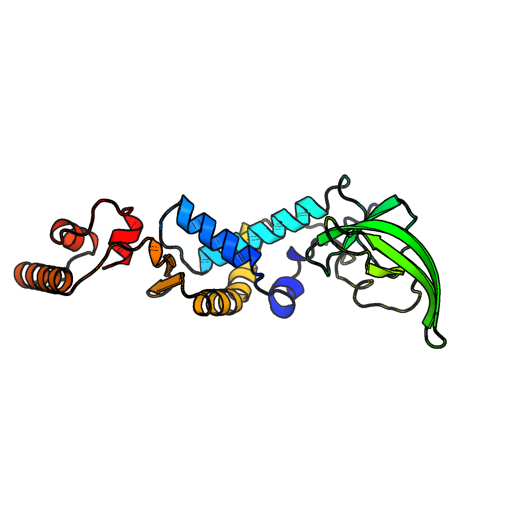 90.38 201 VAL A CA 1
ATOM 1614 C C . VAL A 1 201 ? -23.878 5.567 30.822 1.00 90.38 201 VAL A C 1
ATOM 1616 O O . VAL A 1 201 ? -23.787 6.523 31.595 1.00 90.38 201 VAL A O 1
ATOM 1619 N N . ILE A 1 202 ? -24.230 5.717 29.542 1.00 90.88 202 ILE A N 1
ATOM 1620 C CA . ILE A 1 202 ? -24.580 7.014 28.941 1.00 90.88 202 ILE A CA 1
ATOM 1621 C C . ILE A 1 202 ? -25.862 7.574 29.573 1.00 90.88 202 ILE A C 1
ATOM 1623 O O . ILE A 1 202 ? -25.895 8.745 29.960 1.00 90.88 202 ILE A O 1
ATOM 1627 N N . ASP A 1 203 ? -26.890 6.739 29.739 1.00 92.94 203 ASP A N 1
ATOM 1628 C CA . ASP A 1 203 ? -28.164 7.131 30.347 1.00 92.94 203 ASP A CA 1
ATOM 1629 C C . ASP A 1 203 ? -27.986 7.599 31.798 1.00 92.94 203 ASP A C 1
ATOM 1631 O O . ASP A 1 203 ? -28.565 8.609 32.204 1.00 92.94 203 ASP A O 1
ATOM 1635 N N . VAL A 1 204 ? -27.148 6.907 32.580 1.00 92.50 204 VAL A N 1
ATOM 1636 C CA . VAL A 1 204 ? -26.841 7.283 33.970 1.00 92.50 204 VAL A CA 1
ATOM 1637 C C . VAL A 1 204 ? -26.029 8.578 34.044 1.00 92.50 204 VAL A C 1
ATOM 1639 O O . VAL A 1 204 ? -26.260 9.383 34.948 1.00 92.50 204 VAL A O 1
ATOM 1642 N N . ALA A 1 205 ? -25.097 8.806 33.114 1.00 91.69 205 ALA A N 1
ATOM 1643 C CA . ALA A 1 205 ? -24.315 10.042 33.067 1.00 91.69 205 ALA A CA 1
ATOM 1644 C C . ALA A 1 205 ? -25.173 11.265 32.695 1.00 91.69 205 ALA A C 1
ATOM 1646 O O . ALA A 1 205 ? -24.900 12.379 33.145 1.00 91.69 205 ALA A O 1
ATOM 1647 N N . GLY A 1 206 ? -26.217 11.074 31.881 1.00 92.12 206 GLY A N 1
ATOM 1648 C CA . GLY A 1 206 ? -27.109 12.149 31.438 1.00 92.12 206 GLY A CA 1
ATOM 1649 C C . GLY A 1 206 ? -26.459 13.139 30.460 1.00 92.12 206 GLY A C 1
ATOM 1650 O O . GLY A 1 206 ? -27.007 14.215 30.216 1.00 92.12 206 GLY A O 1
ATOM 1651 N N . HIS A 1 207 ? -25.295 12.798 29.903 1.00 89.56 207 HIS A N 1
ATOM 1652 C CA . HIS A 1 207 ? -24.592 13.552 28.866 1.00 89.56 207 HIS A CA 1
ATOM 1653 C C . HIS A 1 207 ? -23.771 12.606 27.972 1.00 89.56 207 HIS A C 1
ATOM 1655 O O . HIS A 1 207 ? -23.467 11.487 28.389 1.00 89.56 207 HIS A O 1
ATOM 1661 N N . PRO A 1 208 ? -23.375 13.032 26.755 1.00 89.56 208 PRO A N 1
ATOM 1662 C CA . PRO A 1 208 ? -22.475 12.248 25.916 1.00 89.56 208 PRO A CA 1
ATOM 1663 C C . PRO A 1 208 ? -21.163 11.941 26.642 1.00 89.56 208 PRO A C 1
ATOM 1665 O O . PRO A 1 208 ? -20.586 12.824 27.282 1.00 89.56 208 PRO A O 1
ATOM 1668 N N . LEU A 1 209 ? -20.702 10.699 26.517 1.00 88.50 209 LEU A N 1
ATOM 1669 C CA . LEU A 1 209 ? -19.424 10.231 27.045 1.00 88.50 209 LEU A CA 1
ATOM 1670 C C . LEU A 1 209 ? -18.429 10.019 25.911 1.00 88.50 209 LEU A C 1
ATOM 1672 O O . LEU A 1 209 ? -18.796 9.695 24.781 1.00 88.50 209 LEU A O 1
ATOM 1676 N N . THR A 1 210 ? -17.152 10.190 26.223 1.00 88.81 210 THR A N 1
ATOM 1677 C CA . THR A 1 210 ? -16.057 9.830 25.325 1.00 88.81 210 THR A CA 1
ATOM 1678 C C . THR A 1 210 ? -15.893 8.311 25.260 1.00 88.81 210 THR A C 1
ATOM 1680 O O . THR A 1 210 ? -16.188 7.592 26.217 1.00 88.81 210 THR A O 1
ATOM 1683 N N . THR A 1 211 ? -15.332 7.801 24.160 1.00 86.75 211 THR A N 1
ATOM 1684 C CA . THR A 1 211 ? -15.029 6.367 24.013 1.00 86.75 211 THR A CA 1
ATOM 1685 C C . THR A 1 211 ? -14.141 5.846 25.147 1.00 86.75 211 THR A C 1
ATOM 1687 O O . THR A 1 211 ? -14.310 4.719 25.601 1.00 86.75 211 THR A O 1
ATOM 1690 N N . ALA A 1 212 ? -13.225 6.677 25.659 1.00 84.50 212 ALA A N 1
ATOM 1691 C CA . ALA A 1 212 ? -12.363 6.325 26.785 1.00 84.50 212 ALA A CA 1
ATOM 1692 C C . ALA A 1 212 ? -13.139 6.142 28.101 1.00 84.50 212 ALA A C 1
ATOM 1694 O O . ALA A 1 212 ? -12.816 5.241 28.872 1.00 84.50 212 ALA A O 1
ATOM 1695 N N . GLU A 1 213 ? -14.158 6.965 28.355 1.00 86.19 213 GLU A N 1
ATOM 1696 C CA . GLU A 1 213 ? -15.025 6.841 29.535 1.00 86.19 213 GLU A CA 1
ATOM 1697 C C . GLU A 1 213 ? -15.921 5.603 29.434 1.00 86.19 213 GLU A C 1
ATOM 1699 O O . GLU A 1 213 ? -16.043 4.854 30.402 1.00 86.19 213 GLU A O 1
ATOM 1704 N N . ILE A 1 214 ? -16.472 5.331 28.247 1.00 86.75 214 ILE A N 1
ATOM 1705 C CA . ILE A 1 214 ? -17.272 4.126 27.989 1.00 86.75 214 ILE A CA 1
ATOM 1706 C C . ILE A 1 214 ? -16.413 2.868 28.183 1.00 86.75 214 ILE A C 1
ATOM 1708 O O . ILE A 1 214 ? -16.823 1.94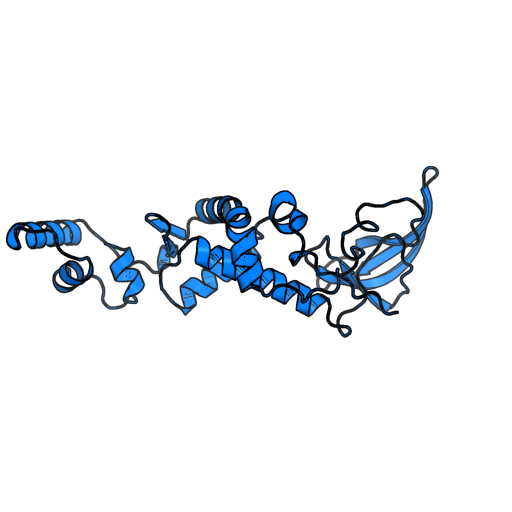8 28.884 1.00 86.75 214 ILE A O 1
ATOM 1712 N N . LEU A 1 215 ? -15.182 2.845 27.659 1.00 85.69 215 LEU A N 1
ATOM 1713 C CA . LEU A 1 215 ? -14.243 1.722 27.809 1.00 85.69 215 LEU A CA 1
ATOM 1714 C C . LEU A 1 215 ? -13.891 1.364 29.252 1.00 85.69 215 LEU A C 1
ATOM 1716 O O . LEU A 1 215 ? -13.498 0.228 29.509 1.00 85.69 215 LEU A O 1
ATOM 1720 N N . GLN A 1 216 ? -13.950 2.322 30.178 1.00 83.69 216 GLN A N 1
ATOM 1721 C CA . GLN A 1 216 ? -13.687 2.052 31.594 1.00 83.69 216 GLN A CA 1
ATOM 1722 C C . GLN A 1 216 ? -14.833 1.291 32.256 1.00 83.69 216 GLN A C 1
ATOM 1724 O O . GLN A 1 216 ? -14.606 0.590 33.237 1.00 83.69 216 GLN A O 1
ATOM 1729 N N . GLN A 1 217 ? -16.048 1.449 31.732 1.00 81.44 217 GLN A N 1
ATOM 1730 C CA . GLN A 1 217 ? -17.255 0.828 32.266 1.00 81.44 217 GLN A CA 1
ATOM 1731 C C . GLN A 1 217 ? -17.616 -0.450 31.506 1.00 81.44 217 GLN A C 1
ATOM 1733 O O . GLN A 1 217 ? -18.191 -1.365 32.085 1.00 81.44 217 GLN A O 1
ATOM 1738 N N . VAL A 1 218 ? -17.257 -0.535 30.221 1.00 81.00 218 VAL A N 1
ATOM 1739 C CA . VAL A 1 218 ? -17.461 -1.721 29.391 1.00 81.00 218 VAL A CA 1
ATOM 1740 C C . VAL A 1 218 ? -16.256 -2.656 29.511 1.00 81.00 218 VAL A C 1
ATOM 1742 O O . VAL A 1 218 ? -15.158 -2.338 29.054 1.00 81.00 218 VAL A O 1
ATOM 1745 N N . GLU A 1 219 ? -16.466 -3.841 30.089 1.00 73.44 219 GLU A N 1
ATOM 1746 C CA . GLU A 1 219 ? -15.446 -4.889 30.274 1.00 73.44 219 GLU A CA 1
ATOM 1747 C C . GLU A 1 219 ? -15.059 -5.598 28.956 1.00 73.44 219 GLU A C 1
ATOM 1749 O O . GLU A 1 219 ? -15.167 -6.813 28.814 1.00 73.44 219 GLU A O 1
ATOM 1754 N N . LEU A 1 220 ? -14.582 -4.840 27.965 1.00 76.94 220 LEU A N 1
ATOM 1755 C CA . LEU A 1 220 ? -14.015 -5.397 26.734 1.00 76.94 220 LEU A CA 1
ATOM 1756 C C . LEU A 1 220 ? -12.695 -6.116 27.015 1.00 76.94 220 LEU A C 1
ATOM 1758 O O . LEU A 1 220 ? -11.869 -5.619 27.786 1.00 76.94 220 LEU A O 1
ATOM 1762 N N . ALA A 1 221 ? -12.479 -7.238 26.320 1.00 70.38 221 ALA A N 1
ATOM 1763 C CA . ALA A 1 221 ? -11.304 -8.091 26.475 1.00 70.38 221 ALA A CA 1
ATOM 1764 C C . ALA A 1 221 ? -9.999 -7.273 26.518 1.00 70.38 221 ALA A C 1
ATOM 1766 O O . ALA A 1 221 ? -9.601 -6.619 25.549 1.00 70.38 221 ALA A O 1
ATOM 1767 N N . THR A 1 222 ? -9.321 -7.315 27.665 1.00 64.31 222 THR A N 1
ATOM 1768 C CA . THR A 1 222 ? -8.089 -6.560 27.942 1.00 64.31 222 THR A CA 1
ATOM 1769 C C . THR A 1 222 ? -6.869 -7.100 27.201 1.00 64.31 222 THR A C 1
ATOM 1771 O O . THR A 1 222 ? -5.841 -6.429 27.165 1.00 64.31 222 THR A O 1
ATOM 1774 N N . GLU A 1 223 ? -6.988 -8.277 26.583 1.00 66.19 223 GLU A N 1
ATOM 1775 C CA . GLU A 1 223 ? -5.938 -8.903 25.771 1.00 66.19 223 GLU A CA 1
ATOM 1776 C C . GLU A 1 223 ? -5.711 -8.177 24.433 1.00 66.19 223 GLU A C 1
ATOM 1778 O O . GLU A 1 223 ? -4.650 -8.300 23.824 1.00 66.19 223 GLU A O 1
ATOM 1783 N N . SER A 1 224 ? -6.684 -7.376 23.987 1.00 71.56 224 SER A N 1
ATOM 1784 C CA . SER A 1 224 ? -6.567 -6.553 22.781 1.00 71.56 224 SER A CA 1
ATOM 1785 C C . SER A 1 224 ? -5.840 -5.236 23.064 1.00 71.56 224 SER A C 1
ATOM 1787 O O . SER A 1 224 ? -6.040 -4.604 24.106 1.00 71.56 224 SER A O 1
ATOM 1789 N N . LYS A 1 225 ? -5.022 -4.771 22.108 1.00 78.75 225 LYS A N 1
ATOM 1790 C CA . LYS A 1 225 ? -4.309 -3.490 22.241 1.00 78.75 225 LYS A CA 1
ATOM 1791 C C . LYS A 1 225 ? -5.299 -2.323 22.429 1.00 78.75 225 LYS A C 1
ATOM 1793 O O . LYS A 1 225 ? -6.398 -2.362 21.871 1.00 78.75 225 LYS A O 1
ATOM 1798 N N . PRO A 1 226 ? -4.919 -1.246 23.146 1.00 76.88 226 PRO A N 1
ATOM 1799 C CA . PRO A 1 226 ? -5.821 -0.127 23.433 1.00 76.88 226 PRO A CA 1
ATOM 1800 C C . PRO A 1 226 ? -6.479 0.486 22.189 1.00 76.88 226 PRO A C 1
ATOM 1802 O O . PRO A 1 226 ? -7.669 0.775 22.217 1.00 76.88 226 PRO A O 1
ATOM 1805 N N . GLY A 1 227 ? -5.734 0.624 21.084 1.00 77.81 227 GLY A N 1
ATOM 1806 C CA . GLY A 1 227 ? -6.270 1.153 19.824 1.00 77.81 227 GLY A CA 1
ATOM 1807 C C . GLY A 1 227 ? -7.373 0.281 19.218 1.00 77.81 227 GLY A C 1
ATOM 1808 O O . GLY A 1 227 ? -8.373 0.808 18.746 1.00 77.81 227 GLY A O 1
ATOM 1809 N N . ALA A 1 228 ? -7.239 -1.045 19.304 1.00 80.94 228 ALA A N 1
ATOM 1810 C CA . ALA A 1 228 ? -8.258 -1.984 18.838 1.00 80.94 228 ALA A CA 1
ATOM 1811 C C . ALA A 1 228 ? -9.540 -1.911 19.682 1.00 80.94 228 ALA A C 1
ATOM 1813 O O . ALA A 1 228 ? -10.639 -1.974 19.143 1.00 80.94 228 ALA A O 1
ATOM 1814 N N . ARG A 1 229 ? -9.406 -1.734 21.004 1.00 80.75 229 ARG A N 1
ATOM 1815 C CA . ARG A 1 229 ? -10.551 -1.599 21.922 1.00 80.75 229 ARG A CA 1
ATOM 1816 C C . ARG A 1 229 ? -11.336 -0.311 21.687 1.00 80.75 229 ARG A C 1
ATOM 1818 O O . ARG A 1 229 ? -12.556 -0.340 21.749 1.00 80.75 229 ARG A O 1
ATOM 1825 N N . VAL A 1 230 ? -10.637 0.793 21.414 1.00 83.44 230 VAL A N 1
ATOM 1826 C CA . VAL A 1 230 ? -11.264 2.079 21.061 1.00 83.44 230 VAL A CA 1
ATOM 1827 C C . VAL A 1 230 ? -11.997 1.978 19.728 1.00 83.44 230 VAL A C 1
ATOM 1829 O O . VAL A 1 230 ? -13.116 2.450 19.637 1.00 83.44 230 VAL A O 1
ATOM 1832 N N . PHE A 1 231 ? -11.398 1.338 18.723 1.00 84.00 231 PHE A N 1
ATOM 1833 C CA . PHE A 1 231 ? -12.012 1.186 17.400 1.00 84.00 231 PHE A CA 1
ATOM 1834 C C . PHE A 1 231 ? -13.221 0.241 17.381 1.00 84.00 231 PHE A C 1
ATOM 1836 O O . PHE A 1 231 ? -14.058 0.322 16.490 1.00 84.00 231 PHE A O 1
ATOM 1843 N N . ALA A 1 232 ? -13.295 -0.694 18.329 1.00 81.44 232 ALA A N 1
ATOM 1844 C CA . ALA A 1 232 ? -14.383 -1.663 18.410 1.00 81.44 232 ALA A CA 1
ATOM 1845 C C . ALA A 1 232 ? -15.698 -1.090 18.977 1.00 81.44 232 ALA A C 1
ATOM 1847 O O . ALA A 1 232 ? -16.726 -1.760 18.864 1.00 81.44 232 ALA A O 1
ATOM 1848 N N . LEU A 1 233 ? -15.658 0.088 19.611 1.00 78.31 233 LEU A N 1
ATOM 1849 C CA . LEU A 1 233 ? -16.806 0.781 20.211 1.00 78.31 233 LEU A CA 1
ATOM 1850 C C . LEU A 1 233 ? -17.305 1.911 19.315 1.00 78.31 233 LEU A C 1
ATOM 1852 O O . LEU A 1 233 ? -18.544 2.025 19.197 1.00 78.31 233 LEU A O 1
#